Protein AF-B0ECB4-F1 (afdb_monomer_lite)

Radius of gyration: 22.83 Å; chains: 1; bounding box: 58×29×64 Å

pLDDT: mean 86.21, std 10.12, range [45.03, 97.0]

Structure (mmCIF, N/CA/C/O backbone):
data_AF-B0ECB4-F1
#
_entry.id   AF-B0ECB4-F1
#
loop_
_atom_site.group_PDB
_atom_site.id
_atom_site.type_symbol
_atom_site.label_atom_id
_atom_site.label_alt_id
_atom_site.label_comp_id
_atom_site.label_asym_id
_atom_site.label_entity_id
_atom_site.label_seq_id
_atom_site.pdbx_PDB_ins_code
_atom_site.Cartn_x
_atom_site.Cartn_y
_atom_site.Cartn_z
_atom_site.occupancy
_atom_site.B_iso_or_equiv
_atom_site.auth_seq_id
_atom_site.auth_comp_id
_atom_site.auth_asym_id
_atom_site.auth_atom_id
_atom_site.pdbx_PDB_model_num
ATOM 1 N N . MET A 1 1 ? 40.463 3.652 -25.554 1.00 45.03 1 MET A N 1
ATOM 2 C CA . MET A 1 1 ? 39.244 4.461 -25.328 1.00 45.03 1 MET A CA 1
ATOM 3 C C . MET A 1 1 ? 38.089 3.497 -25.151 1.00 45.03 1 MET A C 1
ATOM 5 O O . MET A 1 1 ? 37.980 2.596 -25.968 1.00 45.03 1 MET A O 1
ATOM 9 N N . PHE A 1 2 ? 37.273 3.624 -24.104 1.00 51.38 2 PHE A N 1
ATOM 10 C CA . PHE A 1 2 ? 36.028 2.855 -24.038 1.00 51.38 2 PHE A CA 1
ATOM 11 C C . PHE A 1 2 ? 35.018 3.532 -24.967 1.00 51.38 2 PHE A C 1
ATOM 13 O O . PHE A 1 2 ? 34.650 4.683 -24.737 1.00 51.38 2 PHE A O 1
ATOM 20 N N . GLU A 1 3 ? 34.633 2.856 -26.049 1.00 54.12 3 GLU A N 1
ATOM 21 C CA . GLU A 1 3 ? 33.521 3.289 -26.893 1.00 54.12 3 GLU A CA 1
ATOM 22 C C . GLU A 1 3 ? 32.256 3.363 -26.032 1.00 54.12 3 GLU A C 1
ATOM 24 O O . GLU A 1 3 ? 31.851 2.380 -25.407 1.00 54.12 3 GLU A O 1
ATOM 29 N N . ASN A 1 4 ? 31.636 4.542 -25.974 1.00 63.00 4 ASN A N 1
ATOM 30 C CA . ASN A 1 4 ? 30.350 4.720 -25.308 1.00 63.00 4 ASN A CA 1
ATOM 31 C C . ASN A 1 4 ? 29.263 4.082 -26.178 1.00 63.00 4 ASN A C 1
ATOM 33 O O . ASN A 1 4 ? 28.623 4.770 -26.970 1.00 63.00 4 ASN A O 1
ATOM 37 N N . ILE A 1 5 ? 29.059 2.774 -26.046 1.00 71.19 5 ILE A N 1
ATOM 38 C CA . ILE A 1 5 ? 27.962 2.071 -26.714 1.00 71.19 5 ILE A CA 1
ATOM 39 C C . ILE A 1 5 ? 26.648 2.524 -26.054 1.00 71.19 5 ILE A C 1
ATOM 41 O O . ILE A 1 5 ? 26.478 2.326 -24.847 1.00 71.19 5 ILE A O 1
ATOM 45 N N . PRO A 1 6 ? 25.713 3.161 -26.779 1.00 81.00 6 PRO A N 1
ATOM 46 C CA . PRO A 1 6 ? 24.458 3.586 -26.187 1.00 81.00 6 PRO A CA 1
ATOM 47 C C . PRO A 1 6 ? 23.467 2.417 -26.106 1.00 81.00 6 PRO A C 1
ATOM 49 O O . PRO A 1 6 ? 23.318 1.627 -27.038 1.00 81.00 6 PRO A O 1
ATOM 52 N N . LEU A 1 7 ? 22.733 2.338 -25.000 1.00 87.44 7 LEU A N 1
ATOM 53 C CA . LEU A 1 7 ? 21.519 1.536 -24.891 1.00 87.44 7 LEU A CA 1
ATOM 54 C C . LEU A 1 7 ? 20.319 2.420 -25.229 1.00 87.44 7 LEU A C 1
ATOM 56 O O . LEU A 1 7 ? 20.079 3.434 -24.576 1.00 87.44 7 LEU A O 1
ATOM 60 N N . THR A 1 8 ? 19.541 2.014 -26.223 1.00 90.00 8 THR A N 1
ATOM 61 C CA . THR A 1 8 ? 18.277 2.657 -26.586 1.00 90.00 8 THR A CA 1
ATOM 62 C C . THR A 1 8 ? 17.125 1.962 -25.868 1.00 90.00 8 THR A C 1
ATOM 64 O O . THR A 1 8 ? 16.921 0.756 -26.036 1.00 90.00 8 THR A O 1
ATOM 67 N N . LEU A 1 9 ? 16.337 2.713 -25.100 1.00 91.31 9 LEU A N 1
ATOM 68 C CA . LEU A 1 9 ? 15.064 2.262 -24.541 1.00 91.31 9 LEU A CA 1
ATOM 69 C C . LEU A 1 9 ? 13.899 2.857 -25.324 1.00 91.31 9 LEU A C 1
ATOM 71 O O . LEU A 1 9 ? 13.859 4.059 -25.585 1.00 91.31 9 LEU A O 1
ATOM 75 N N . TYR A 1 10 ? 12.912 2.017 -25.610 1.00 92.00 10 TYR A N 1
ATOM 76 C CA . TYR A 1 10 ? 11.621 2.426 -26.139 1.00 92.00 10 TYR A CA 1
ATOM 77 C C . TYR A 1 10 ? 10.606 2.348 -25.004 1.00 92.00 10 TYR A C 1
ATOM 79 O O . TYR A 1 10 ? 10.379 1.281 -24.427 1.00 92.00 10 TYR A O 1
ATOM 87 N N . LEU A 1 11 ? 10.022 3.488 -24.666 1.00 91.06 11 LEU A N 1
ATOM 88 C CA . LEU A 1 11 ? 9.118 3.680 -23.547 1.00 91.06 11 LEU A CA 1
A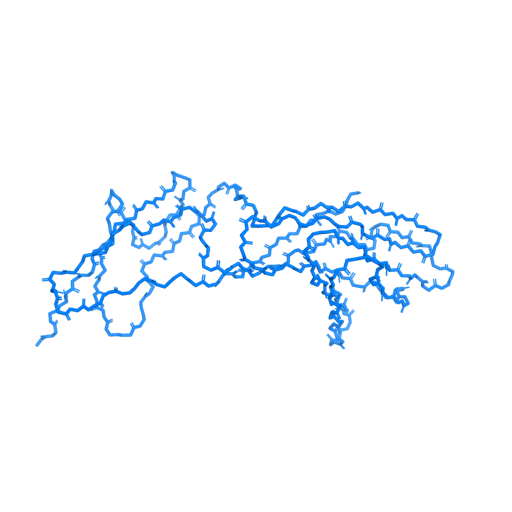TOM 89 C C . LEU A 1 11 ? 7.705 3.948 -24.060 1.00 91.06 11 LEU A C 1
ATOM 91 O O . LEU A 1 11 ? 7.494 4.793 -24.926 1.00 91.06 11 LEU A O 1
ATOM 95 N N . LYS A 1 12 ? 6.732 3.267 -23.459 1.00 89.69 12 LYS A N 1
ATOM 96 C CA . LYS A 1 12 ? 5.312 3.609 -23.544 1.00 89.69 12 LYS A CA 1
ATOM 97 C C . LYS A 1 12 ? 4.882 4.117 -22.175 1.00 89.69 12 LYS A C 1
ATOM 99 O O . LYS A 1 12 ? 5.074 3.421 -21.182 1.00 89.69 12 LYS A O 1
ATOM 104 N N . TYR A 1 13 ? 4.328 5.318 -22.111 1.00 86.69 13 TYR A N 1
ATOM 105 C CA . TYR A 1 13 ? 3.850 5.924 -20.871 1.00 86.69 13 TYR A CA 1
ATOM 106 C C . TYR A 1 13 ? 2.569 6.722 -21.134 1.00 86.69 13 TYR A C 1
ATOM 108 O O . TYR A 1 13 ? 2.369 7.168 -22.262 1.00 86.69 13 TYR A O 1
ATOM 116 N N . PRO A 1 14 ? 1.687 6.872 -20.132 1.00 83.38 14 PRO A N 1
ATOM 117 C CA . PRO A 1 14 ? 0.473 7.668 -20.277 1.00 83.38 14 PRO A CA 1
ATOM 118 C C . PRO A 1 14 ? 0.785 9.172 -20.344 1.00 83.38 14 PRO A C 1
ATOM 120 O O . PRO A 1 14 ? 1.807 9.633 -19.833 1.00 83.38 14 PRO A O 1
ATOM 123 N N . ASP A 1 15 ? -0.130 9.945 -20.930 1.00 80.94 15 ASP A N 1
ATOM 124 C CA . ASP A 1 15 ? 0.049 11.384 -21.202 1.00 80.94 15 ASP A CA 1
ATOM 125 C C . ASP A 1 15 ? 0.186 12.246 -19.936 1.00 80.94 15 ASP A C 1
ATOM 127 O O . ASP A 1 15 ? 0.693 13.367 -19.959 1.00 80.94 15 ASP A O 1
ATOM 131 N N . ASN A 1 16 ? -0.244 11.720 -18.793 1.00 80.88 16 AS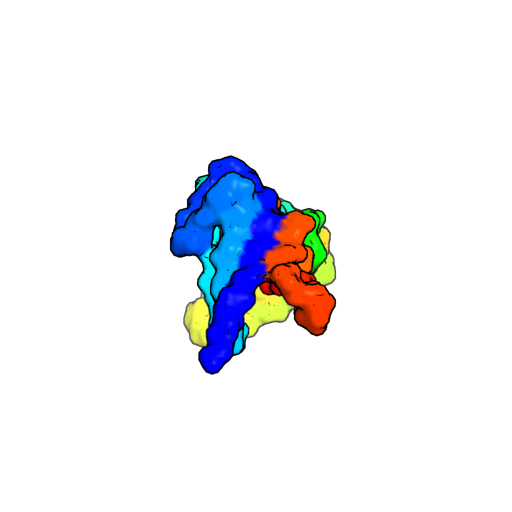N A N 1
ATOM 132 C CA . ASN A 1 16 ? -0.275 12.414 -17.510 1.00 80.88 16 ASN A CA 1
ATOM 133 C C . ASN A 1 16 ? 1.020 12.268 -16.686 1.00 80.88 16 ASN A C 1
ATOM 135 O O . ASN A 1 16 ? 0.992 12.439 -15.462 1.00 80.88 16 ASN A O 1
ATOM 139 N N . ILE A 1 17 ? 2.151 11.956 -17.321 1.00 83.38 17 ILE A N 1
ATOM 140 C CA . ILE A 1 17 ? 3.454 11.839 -16.659 1.00 83.38 17 ILE A CA 1
ATOM 141 C C . ILE A 1 17 ? 4.285 13.114 -16.793 1.00 83.38 17 ILE A C 1
ATOM 143 O O . ILE A 1 17 ? 4.430 13.707 -17.858 1.00 83.38 17 ILE A O 1
ATOM 147 N N . GLU A 1 18 ? 4.877 13.531 -15.681 1.00 87.12 18 GLU A N 1
ATOM 148 C CA . GLU A 1 18 ? 5.923 14.541 -15.627 1.00 87.12 18 GLU A CA 1
ATOM 149 C C . GLU A 1 18 ? 7.285 13.848 -15.572 1.00 87.12 18 GLU A C 1
ATOM 151 O O . GLU A 1 18 ? 7.570 13.093 -14.640 1.00 87.12 18 GLU A O 1
ATOM 156 N N . ILE A 1 19 ? 8.136 14.114 -16.561 1.00 86.06 19 ILE A N 1
ATOM 157 C CA . ILE A 1 19 ? 9.481 13.541 -16.647 1.00 86.06 19 ILE A CA 1
ATOM 158 C C . ILE A 1 19 ? 10.522 14.570 -16.210 1.00 86.06 19 ILE A C 1
ATOM 160 O O . ILE A 1 19 ? 10.551 15.695 -16.717 1.00 86.06 19 ILE A O 1
ATOM 164 N N . LYS A 1 20 ? 11.416 14.148 -15.310 1.00 81.62 20 LYS A N 1
ATOM 165 C CA . LYS A 1 20 ? 12.573 14.909 -14.827 1.00 81.62 20 LYS A CA 1
ATOM 166 C C . LYS A 1 20 ? 13.877 14.237 -15.273 1.00 81.62 20 LYS A C 1
ATOM 168 O O . LYS A 1 20 ? 14.004 13.014 -15.216 1.00 81.62 20 LYS A O 1
ATOM 173 N N . GLY A 1 21 ? 14.861 15.044 -15.670 1.00 77.12 21 GLY A N 1
ATOM 174 C CA . GLY A 1 21 ? 16.139 14.565 -16.210 1.00 77.12 21 GLY A CA 1
ATOM 175 C C . GLY A 1 21 ? 16.073 14.308 -17.718 1.00 77.12 21 GLY A C 1
ATOM 176 O O . GLY A 1 21 ? 15.536 15.138 -18.451 1.00 77.12 21 GLY A O 1
ATOM 177 N N . ASN A 1 22 ? 16.612 13.171 -18.174 1.00 78.12 22 ASN A N 1
ATOM 178 C CA . ASN A 1 22 ? 16.648 12.811 -19.594 1.00 78.12 22 ASN A CA 1
ATOM 179 C C . ASN A 1 22 ? 15.231 12.542 -20.118 1.00 78.12 22 ASN A C 1
ATOM 181 O O . ASN A 1 22 ? 14.644 11.491 -19.855 1.00 78.12 22 ASN A O 1
ATOM 185 N N . LYS A 1 23 ? 14.672 13.511 -20.846 1.00 81.50 23 LYS A N 1
ATOM 186 C CA . LYS A 1 23 ? 13.338 13.397 -21.435 1.00 81.50 23 LYS A CA 1
ATOM 187 C C . LYS A 1 23 ? 13.394 12.509 -22.684 1.00 81.50 23 LYS A C 1
ATOM 189 O O . LYS A 1 23 ? 14.190 12.800 -23.575 1.00 81.50 23 LYS A O 1
ATOM 194 N N . PRO A 1 24 ? 12.559 11.460 -22.776 1.00 84.81 24 PRO A N 1
ATOM 195 C CA . PRO A 1 24 ? 12.403 10.701 -24.005 1.00 84.81 24 PRO A CA 1
ATOM 196 C C . PRO A 1 24 ? 11.897 11.602 -25.135 1.00 84.81 24 PRO A C 1
ATOM 198 O O . PRO A 1 24 ? 11.006 12.424 -24.921 1.00 84.81 24 PRO A O 1
ATOM 201 N N . ILE A 1 25 ? 12.429 11.415 -26.340 1.00 86.44 25 ILE A N 1
ATOM 202 C CA . ILE A 1 25 ? 11.940 12.065 -27.561 1.00 86.44 25 ILE A CA 1
ATOM 203 C C . ILE A 1 25 ? 11.100 11.024 -28.295 1.00 86.44 25 ILE A C 1
ATOM 205 O O . ILE A 1 25 ? 11.618 9.977 -28.673 1.00 86.44 25 ILE A O 1
ATOM 209 N N . ASN A 1 26 ? 9.795 11.267 -28.442 1.00 85.75 26 ASN A N 1
ATOM 210 C CA . ASN A 1 26 ? 8.844 10.310 -29.032 1.00 85.75 26 ASN A CA 1
ATOM 211 C C . ASN A 1 26 ? 8.911 8.906 -28.390 1.00 85.75 26 ASN A C 1
ATOM 213 O O . ASN A 1 26 ? 8.877 7.888 -29.076 1.00 85.75 26 ASN A O 1
ATOM 217 N N . GLY A 1 27 ? 9.064 8.849 -27.062 1.00 86.38 27 GLY A N 1
ATOM 218 C CA . GLY A 1 27 ? 9.196 7.589 -26.321 1.00 86.38 27 GLY A CA 1
ATOM 219 C C . GLY A 1 27 ? 10.575 6.927 -26.417 1.00 86.38 27 GLY A C 1
ATOM 220 O O . GLY A 1 27 ? 10.777 5.879 -25.813 1.00 86.38 27 GLY A O 1
ATOM 221 N N . ILE A 1 28 ? 11.544 7.520 -27.117 1.00 91.31 28 ILE A N 1
ATOM 222 C CA . ILE A 1 28 ? 12.897 6.974 -27.265 1.00 91.31 28 ILE A CA 1
ATOM 223 C C . 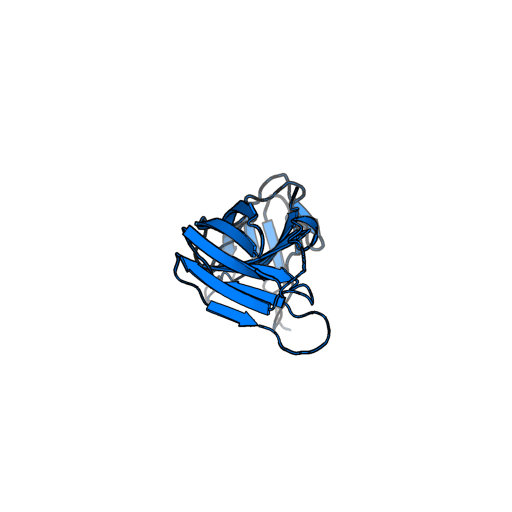ILE A 1 28 ? 13.840 7.644 -26.270 1.00 91.31 28 ILE A C 1
ATOM 225 O O . ILE A 1 28 ? 13.887 8.872 -26.168 1.00 91.31 28 ILE A O 1
ATOM 229 N N . LEU A 1 29 ? 14.612 6.835 -25.548 1.00 90.00 29 LEU A N 1
ATOM 230 C CA . LEU A 1 29 ? 15.600 7.291 -24.579 1.00 90.00 29 LEU A CA 1
ATOM 231 C C . LEU A 1 29 ? 16.948 6.613 -24.827 1.00 90.00 29 LEU A C 1
ATOM 233 O O .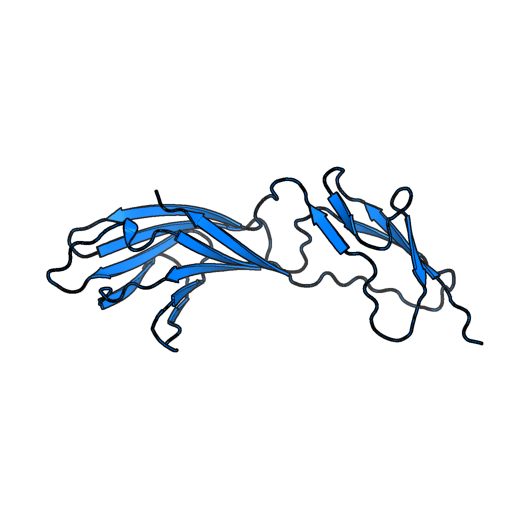 LEU A 1 29 ? 17.066 5.397 -24.696 1.00 90.00 29 LEU A O 1
ATOM 237 N N . ASN A 1 30 ? 17.964 7.412 -25.144 1.00 87.62 30 ASN A N 1
ATOM 238 C CA . ASN A 1 30 ? 19.328 6.935 -25.346 1.00 87.62 30 ASN A CA 1
ATOM 239 C C . ASN A 1 30 ? 20.127 7.076 -24.053 1.00 87.62 30 ASN A C 1
ATOM 241 O O . ASN A 1 30 ? 20.155 8.143 -23.437 1.00 87.62 30 ASN A O 1
ATOM 245 N N . ILE A 1 31 ? 20.779 5.993 -23.649 1.00 85.31 31 ILE A N 1
ATOM 246 C CA . ILE A 1 31 ? 21.496 5.896 -22.384 1.00 85.31 31 ILE A CA 1
ATOM 247 C C . ILE A 1 31 ? 22.951 5.581 -22.689 1.00 85.31 31 ILE A C 1
ATOM 249 O O . ILE A 1 31 ? 23.219 4.543 -23.294 1.00 85.31 31 ILE A O 1
ATOM 253 N N . PRO A 1 32 ? 23.907 6.406 -22.245 1.00 79.88 32 PRO A N 1
ATOM 254 C CA . PRO A 1 32 ? 25.303 6.012 -22.305 1.00 79.88 32 PRO A CA 1
ATOM 255 C C . PRO A 1 32 ? 25.525 4.838 -21.344 1.00 79.88 32 PRO A C 1
ATOM 257 O O . PRO A 1 32 ? 25.289 4.977 -20.139 1.00 79.88 32 PRO A O 1
ATOM 260 N N . LEU A 1 33 ? 25.970 3.688 -21.856 1.00 77.06 33 LEU A N 1
ATOM 261 C CA . LEU A 1 33 ? 26.373 2.581 -20.995 1.00 77.06 33 LEU A CA 1
ATOM 262 C C . LEU A 1 33 ? 27.655 2.975 -20.263 1.00 77.06 33 LEU A C 1
ATOM 264 O O . LEU A 1 33 ? 28.701 3.188 -20.870 1.00 77.06 33 LEU A O 1
ATOM 268 N N . LYS A 1 34 ? 27.555 3.097 -18.941 1.00 78.38 34 LYS A N 1
ATOM 269 C CA . LYS A 1 34 ? 28.690 3.305 -18.041 1.00 78.38 34 LYS A CA 1
ATOM 270 C C . LYS A 1 34 ? 28.787 2.109 -17.109 1.00 78.38 34 LYS A C 1
ATOM 272 O O . LYS A 1 34 ? 27.767 1.525 -16.751 1.00 78.38 34 LYS A O 1
ATOM 277 N N . PHE A 1 35 ? 30.003 1.762 -16.699 1.00 79.81 35 PHE A N 1
ATOM 278 C CA . PHE A 1 35 ? 30.203 0.738 -15.680 1.00 79.81 35 PHE A CA 1
ATOM 279 C C . PHE A 1 35 ? 29.505 1.146 -14.370 1.00 79.81 35 PHE A C 1
ATOM 281 O O . PHE A 1 35 ? 29.617 2.293 -13.935 1.00 79.81 35 PHE A O 1
ATOM 288 N N . GLY A 1 36 ? 28.785 0.210 -13.749 1.00 83.75 36 GLY A N 1
ATOM 289 C CA . GLY A 1 36 ? 28.040 0.436 -12.509 1.00 83.75 36 GLY A CA 1
ATOM 290 C C . GLY A 1 36 ? 26.554 0.749 -12.715 1.00 83.75 36 GLY A C 1
ATOM 291 O O . GLY A 1 36 ? 25.928 0.301 -13.672 1.00 83.75 36 GLY A O 1
ATOM 292 N N . SER A 1 37 ? 25.963 1.479 -11.764 1.00 83.31 37 SER A N 1
ATOM 293 C CA . SER A 1 37 ? 24.536 1.832 -11.767 1.00 83.31 37 SER A CA 1
ATOM 294 C C . SER A 1 37 ? 24.332 3.299 -12.126 1.00 83.31 37 SER A C 1
ATOM 296 O O . SER A 1 37 ? 24.900 4.181 -11.487 1.00 83.31 37 SER A O 1
ATOM 298 N N . ILE A 1 38 ? 23.467 3.570 -13.106 1.00 84.06 38 ILE A N 1
ATOM 299 C CA . ILE A 1 38 ? 23.098 4.930 -13.508 1.00 84.06 38 ILE A CA 1
ATOM 300 C C . ILE A 1 38 ? 21.589 5.140 -13.387 1.00 84.06 38 ILE A C 1
ATOM 302 O O . ILE A 1 38 ? 20.785 4.302 -13.795 1.00 84.06 38 ILE A O 1
ATOM 306 N N . ARG A 1 39 ? 21.183 6.286 -12.830 1.00 85.50 39 ARG A N 1
ATOM 307 C CA . ARG A 1 39 ? 19.780 6.706 -12.852 1.00 85.50 39 ARG A CA 1
ATOM 308 C C . ARG A 1 39 ? 19.465 7.293 -14.220 1.00 85.50 39 ARG A C 1
ATOM 310 O O . ARG A 1 39 ? 19.973 8.347 -14.580 1.00 85.50 39 ARG A O 1
ATOM 317 N N . VAL A 1 40 ? 18.601 6.606 -14.951 1.00 84.69 40 VAL A N 1
ATOM 318 C CA . VAL A 1 40 ? 18.292 6.938 -16.343 1.00 84.69 40 VAL A CA 1
ATOM 319 C C . VAL A 1 40 ? 17.146 7.944 -16.457 1.00 84.69 40 VAL A C 1
ATOM 321 O O . VAL A 1 40 ? 17.226 8.901 -17.222 1.00 84.69 40 VAL A O 1
ATOM 324 N N . LEU A 1 41 ? 16.070 7.712 -15.705 1.00 85.75 41 LEU A N 1
ATOM 325 C CA . LEU A 1 41 ? 14.813 8.441 -15.815 1.00 85.75 41 LEU A CA 1
ATOM 326 C C . LEU A 1 41 ? 14.202 8.604 -14.425 1.00 85.75 41 LEU A C 1
ATOM 328 O O . LEU A 1 41 ? 14.177 7.655 -13.640 1.00 85.75 41 LEU A O 1
ATOM 332 N N . THR A 1 42 ? 13.683 9.794 -14.129 1.00 89.06 42 THR A N 1
ATOM 333 C CA . THR A 1 42 ? 12.805 10.029 -12.976 1.00 89.06 42 THR A CA 1
ATOM 334 C C . THR A 1 42 ? 11.486 10.582 -13.486 1.00 89.06 42 THR A C 1
ATOM 336 O O . THR A 1 42 ? 11.475 11.472 -14.332 1.00 89.06 42 THR A O 1
ATOM 339 N N . TYR A 1 43 ? 10.371 10.069 -12.981 1.00 87.81 43 TYR A N 1
ATOM 340 C CA . TYR A 1 43 ? 9.050 10.514 -13.404 1.00 87.81 43 TYR A CA 1
ATOM 341 C C . TYR A 1 43 ? 8.087 10.611 -12.222 1.00 87.81 43 TYR A C 1
ATOM 343 O O . TYR A 1 43 ? 8.279 9.964 -11.191 1.00 87.81 43 TYR A O 1
ATOM 351 N N . LYS A 1 44 ? 7.043 11.421 -12.393 1.00 87.44 44 LYS A N 1
ATOM 352 C CA . LYS A 1 44 ? 5.932 11.585 -11.454 1.00 87.44 44 LYS A CA 1
ATOM 353 C C . LYS A 1 44 ? 4.618 11.578 -12.232 1.00 87.44 44 LYS A C 1
ATOM 355 O O . LYS A 1 44 ? 4.494 12.282 -13.227 1.00 87.44 44 LYS A O 1
ATOM 360 N N . LEU A 1 45 ? 3.636 10.801 -11.784 1.00 84.75 45 LEU A N 1
ATOM 361 C CA . LEU A 1 45 ? 2.276 10.893 -12.320 1.00 84.75 45 LEU A CA 1
ATOM 362 C C . LEU A 1 45 ? 1.570 12.126 -11.753 1.00 84.75 45 LEU A C 1
ATOM 364 O O . LEU A 1 45 ? 1.667 12.394 -10.555 1.00 84.75 45 LEU A O 1
ATOM 368 N N . LYS A 1 46 ? 0.883 12.875 -12.619 1.00 81.38 46 LYS A N 1
ATOM 369 C CA . LYS A 1 46 ? 0.149 14.090 -12.236 1.00 81.38 46 LYS A CA 1
ATOM 370 C C . LYS A 1 46 ? -1.242 13.797 -11.678 1.00 81.38 46 LYS A C 1
ATOM 372 O O . LYS A 1 46 ? -1.704 14.537 -10.818 1.00 81.38 46 LYS A O 1
ATOM 377 N N . ASN A 1 47 ? -1.884 12.726 -12.142 1.00 78.12 47 ASN A N 1
ATOM 378 C CA . ASN A 1 47 ? -3.237 12.365 -11.717 1.00 78.12 47 ASN A CA 1
ATOM 379 C C . ASN A 1 47 ? -3.217 11.237 -10.687 1.00 78.12 47 ASN A C 1
ATOM 381 O O . ASN A 1 47 ? -2.218 10.529 -10.532 1.00 78.12 47 ASN A O 1
ATOM 385 N N . ASN A 1 48 ? -4.368 11.049 -10.037 1.00 70.00 48 ASN A N 1
ATOM 386 C CA . ASN A 1 48 ? -4.603 9.939 -9.127 1.00 70.00 48 ASN A CA 1
ATOM 387 C C . ASN A 1 48 ? -4.283 8.606 -9.804 1.00 70.00 48 ASN A C 1
ATOM 389 O O . ASN A 1 48 ? -4.729 8.314 -10.914 1.00 70.00 48 ASN A O 1
ATOM 393 N N . ILE A 1 49 ? -3.494 7.807 -9.098 1.00 75.12 49 ILE A N 1
ATOM 394 C CA . ILE A 1 49 ? -3.139 6.455 -9.497 1.00 75.12 49 ILE A CA 1
ATOM 395 C C . ILE A 1 49 ? -4.230 5.529 -8.974 1.00 75.12 49 ILE A C 1
ATOM 397 O O . ILE A 1 49 ? -4.758 5.725 -7.879 1.00 75.12 49 ILE A O 1
ATOM 401 N N . ILE A 1 50 ? -4.546 4.493 -9.742 1.00 78.75 50 ILE A N 1
ATOM 402 C CA . ILE A 1 50 ? -5.316 3.375 -9.216 1.00 78.75 50 ILE A CA 1
ATOM 403 C C . ILE A 1 50 ? -4.482 2.716 -8.115 1.00 78.75 50 ILE A C 1
ATOM 405 O O . ILE A 1 50 ? -3.426 2.152 -8.395 1.00 78.75 50 ILE A O 1
ATOM 409 N N . ALA A 1 51 ? -4.944 2.801 -6.867 1.00 86.00 51 ALA A N 1
ATOM 410 C CA . ALA A 1 51 ? -4.240 2.197 -5.745 1.00 86.00 51 ALA A CA 1
ATOM 411 C C . ALA A 1 51 ? -4.033 0.683 -5.983 1.00 86.00 51 ALA A C 1
ATOM 413 O O . ALA A 1 51 ? -4.944 0.012 -6.480 1.00 86.00 51 ALA A O 1
ATOM 414 N N . 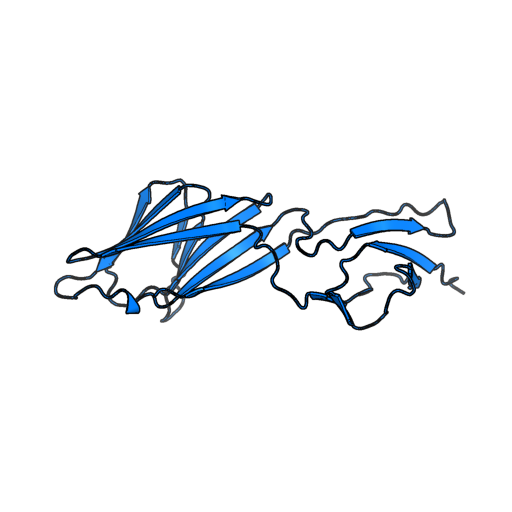PRO A 1 52 ? -2.856 0.129 -5.638 1.00 88.81 52 PRO A N 1
ATOM 415 C CA . PRO A 1 52 ? -2.551 -1.292 -5.840 1.00 88.81 52 PRO A CA 1
ATOM 416 C C . PRO A 1 52 ? -3.448 -2.223 -5.013 1.00 88.81 52 PRO A C 1
ATOM 418 O O . PRO A 1 52 ? -3.662 -3.379 -5.384 1.00 88.81 52 PRO A O 1
ATOM 421 N N . PHE A 1 53 ? -4.007 -1.699 -3.923 1.00 92.19 53 PHE A N 1
ATOM 422 C CA . PHE A 1 53 ? -4.985 -2.367 -3.080 1.00 92.19 53 PHE A CA 1
ATOM 423 C C . PHE A 1 53 ? -6.183 -1.439 -2.910 1.00 92.19 53 PHE A C 1
ATOM 425 O O . PHE A 1 53 ? -6.029 -0.241 -2.673 1.00 92.19 53 PHE A O 1
ATOM 432 N N . ASP A 1 54 ? -7.379 -1.995 -3.060 1.00 93.12 54 ASP A N 1
ATOM 433 C CA . ASP A 1 54 ? -8.628 -1.293 -2.787 1.00 93.12 54 ASP A CA 1
ATOM 434 C C . ASP A 1 54 ? -9.033 -1.591 -1.346 1.00 93.12 54 ASP A C 1
ATOM 436 O O . ASP A 1 54 ? -9.301 -2.746 -1.007 1.00 93.12 54 ASP A O 1
ATOM 440 N N . VAL A 1 55 ? -8.998 -0.563 -0.502 1.00 95.19 55 VAL A N 1
ATOM 441 C CA . VAL A 1 55 ? -9.169 -0.680 0.946 1.00 95.19 55 VAL A CA 1
ATOM 442 C C . VAL A 1 55 ? -10.462 0.013 1.347 1.00 95.19 55 VAL A C 1
ATOM 444 O O . VAL A 1 55 ? -10.613 1.222 1.174 1.00 95.19 55 VAL A O 1
ATOM 447 N N . LYS A 1 56 ? -11.382 -0.757 1.926 1.00 95.50 56 LYS A N 1
ATOM 448 C CA . LYS A 1 56 ? -12.626 -0.258 2.517 1.00 95.50 56 LYS A CA 1
ATOM 449 C C . LYS A 1 56 ? -12.635 -0.581 3.997 1.00 95.50 56 LYS A C 1
ATOM 451 O O . LYS A 1 56 ? -12.320 -1.701 4.379 1.00 95.50 56 LYS A O 1
ATOM 456 N N . ILE A 1 57 ? -13.006 0.395 4.816 1.00 95.50 57 ILE A N 1
ATOM 457 C CA . ILE A 1 57 ? -13.010 0.275 6.272 1.00 95.50 57 ILE A CA 1
ATOM 458 C C . ILE A 1 57 ? -14.375 0.731 6.777 1.00 95.50 57 ILE A C 1
ATOM 460 O O . ILE A 1 57 ? -14.808 1.843 6.479 1.00 95.50 57 ILE A O 1
ATOM 464 N N . LYS A 1 58 ? -15.046 -0.122 7.551 1.00 95.69 58 LYS A N 1
ATOM 465 C CA . LYS A 1 58 ? -16.265 0.210 8.291 1.00 95.69 58 LYS A CA 1
ATOM 466 C C . LYS A 1 58 ? -15.974 0.157 9.783 1.00 95.69 58 LYS A C 1
ATOM 468 O O . LYS A 1 58 ? -15.506 -0.860 10.296 1.00 95.69 58 LYS A O 1
ATOM 473 N N . ILE A 1 59 ? -16.289 1.242 10.477 1.00 96.00 59 ILE A N 1
ATOM 474 C CA . ILE A 1 59 ? -16.026 1.379 11.907 1.00 96.00 59 ILE A CA 1
ATOM 475 C C . ILE A 1 59 ? -17.288 1.047 12.692 1.00 96.00 59 ILE A C 1
ATOM 477 O O . ILE A 1 59 ? -18.383 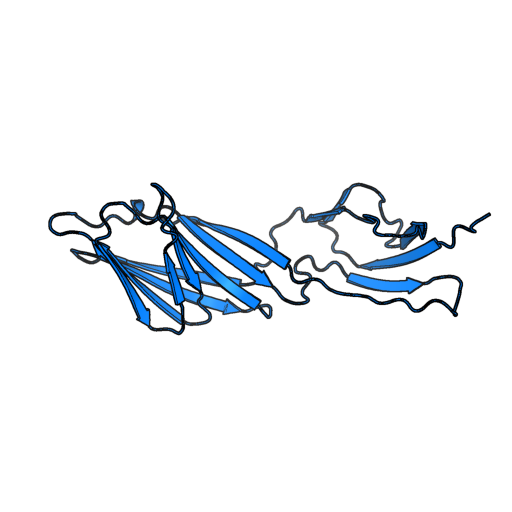1.488 12.348 1.00 96.00 59 ILE A O 1
ATOM 481 N N . GLU A 1 60 ? -17.121 0.271 13.754 1.00 95.62 60 GLU A N 1
ATOM 482 C CA . GLU A 1 60 ? -18.165 -0.025 14.728 1.00 95.62 60 GLU A CA 1
ATOM 483 C C . GLU A 1 60 ? -17.668 0.391 16.110 1.00 95.62 60 GLU A C 1
ATOM 485 O O . GLU A 1 60 ? -16.588 -0.015 16.546 1.00 95.62 60 GLU A O 1
ATOM 490 N N . LYS A 1 61 ? -18.461 1.217 16.791 1.00 95.00 61 LYS A N 1
ATOM 491 C CA . LYS A 1 61 ? -18.171 1.706 18.135 1.00 95.00 61 LYS A CA 1
ATOM 492 C C . LYS A 1 61 ? -19.096 1.010 19.126 1.00 95.00 61 LYS A C 1
ATOM 494 O O . LYS A 1 61 ? -20.311 1.121 18.993 1.00 95.00 61 LYS A O 1
ATOM 499 N N . GLY A 1 62 ? -18.516 0.325 20.104 1.00 94.06 62 GLY A N 1
ATOM 500 C CA . GLY A 1 62 ? -19.232 -0.159 21.283 1.00 94.06 62 GLY A CA 1
ATOM 501 C C . GLY A 1 62 ? -18.969 0.728 22.498 1.00 94.06 62 GLY A C 1
ATOM 502 O O . GLY A 1 62 ? -18.285 1.746 22.399 1.00 94.06 62 GLY A O 1
ATOM 503 N N . ASP A 1 63 ? -19.457 0.304 23.661 1.00 94.56 63 ASP A N 1
ATOM 504 C CA . ASP A 1 63 ? -19.296 1.068 24.906 1.00 94.56 63 ASP A CA 1
ATOM 505 C C . ASP A 1 63 ? -17.849 1.091 25.414 1.00 94.56 63 ASP A C 1
ATOM 507 O O . ASP A 1 63 ? -17.421 2.059 26.031 1.00 94.56 63 ASP A O 1
ATOM 511 N N . THR A 1 64 ? -17.077 0.040 25.122 1.00 95.62 64 THR A N 1
ATOM 512 C CA . THR A 1 64 ? -15.698 -0.149 25.615 1.00 95.62 64 THR A CA 1
ATOM 513 C C . THR A 1 64 ? -14.693 -0.447 24.501 1.00 95.62 64 THR A C 1
ATOM 515 O O . THR A 1 64 ? -13.555 -0.845 24.760 1.00 95.62 64 THR A O 1
ATOM 518 N N . TYR A 1 65 ? -15.091 -0.306 23.233 1.00 96.50 65 TYR A N 1
ATOM 519 C CA . TYR A 1 65 ? -14.235 -0.669 22.108 1.00 96.50 65 TYR A CA 1
ATOM 520 C C . TYR A 1 65 ? -14.537 0.074 20.809 1.00 96.50 65 TYR A C 1
ATOM 522 O O . TYR A 1 65 ? -15.646 0.557 20.580 1.00 96.50 65 TYR A O 1
ATOM 530 N N . ILE A 1 66 ? -13.558 0.033 19.903 1.00 97.00 66 ILE A N 1
ATOM 531 C CA . ILE A 1 66 ? -13.733 0.330 18.477 1.00 97.00 66 ILE A CA 1
ATOM 532 C C . ILE A 1 66 ? -13.271 -0.876 17.658 1.00 97.00 66 ILE A C 1
ATOM 534 O O . ILE A 1 66 ? -12.203 -1.438 17.909 1.00 97.00 66 ILE A O 1
ATOM 538 N N . LYS A 1 67 ? -14.078 -1.284 16.677 1.00 96.50 67 LYS A N 1
ATOM 539 C CA . LYS A 1 67 ? -13.720 -2.285 15.668 1.00 96.50 67 LYS A CA 1
ATOM 540 C C . LYS A 1 67 ? -13.557 -1.626 14.309 1.00 96.50 67 LYS A C 1
ATOM 542 O O . LYS A 1 67 ? -14.362 -0.780 13.920 1.00 96.50 67 LYS A O 1
ATOM 547 N N . PHE A 1 68 ? -12.568 -2.096 13.565 1.00 96.75 68 PHE A N 1
ATOM 548 C CA . PHE A 1 68 ? -12.375 -1.777 12.160 1.00 96.75 68 PHE A CA 1
ATOM 549 C C . PHE A 1 68 ? -12.628 -3.043 11.350 1.00 96.75 68 PHE A C 1
ATOM 551 O O . PHE A 1 68 ? -11.869 -4.006 11.442 1.00 96.75 68 PHE A O 1
ATOM 558 N N . ASN A 1 69 ? -13.717 -3.030 10.587 1.00 96.50 69 ASN A N 1
ATOM 559 C CA . ASN A 1 69 ? -14.073 -4.074 9.637 1.00 96.50 69 ASN A CA 1
ATOM 560 C C . ASN A 1 69 ? -13.489 -3.672 8.283 1.00 96.50 69 ASN A C 1
ATOM 562 O O . ASN A 1 69 ? -13.983 -2.738 7.642 1.00 96.50 69 ASN A O 1
ATOM 566 N N . SER A 1 70 ? -12.415 -4.336 7.881 1.00 95.81 70 SER A N 1
ATOM 567 C CA . SER A 1 70 ? -11.634 -3.989 6.702 1.00 95.81 70 SER A CA 1
ATOM 568 C C . SER A 1 70 ? -11.848 -5.004 5.588 1.00 95.81 70 SER A C 1
ATOM 570 O O . SER A 1 70 ? -11.851 -6.210 5.820 1.00 95.81 70 SER A O 1
ATOM 572 N N . ILE A 1 71 ? -11.992 -4.502 4.364 1.00 95.31 71 ILE A N 1
ATOM 573 C CA . ILE A 1 71 ? -12.036 -5.290 3.134 1.00 95.31 71 ILE A CA 1
ATOM 574 C C . ILE A 1 71 ? -10.920 -4.776 2.230 1.00 95.31 71 ILE A C 1
ATOM 576 O O . ILE A 1 71 ? -10.946 -3.618 1.806 1.00 95.31 71 ILE A O 1
ATOM 580 N N . ILE A 1 72 ? -9.947 -5.636 1.936 1.00 94.69 72 ILE A N 1
ATOM 581 C CA . ILE A 1 72 ? -8.780 -5.332 1.109 1.00 94.69 72 ILE A CA 1
ATOM 582 C C . ILE A 1 72 ? -8.808 -6.217 -0.131 1.00 94.69 72 ILE A C 1
ATOM 584 O O . ILE A 1 72 ? -8.502 -7.410 -0.077 1.00 94.69 72 ILE A O 1
ATOM 588 N N . LYS A 1 73 ? -9.144 -5.620 -1.276 1.00 93.94 73 LYS A N 1
ATOM 589 C CA . LYS A 1 73 ? -9.107 -6.303 -2.571 1.00 93.94 73 LYS A CA 1
ATOM 590 C C . LYS A 1 73 ? -7.773 -6.035 -3.262 1.00 93.94 73 LYS A C 1
ATOM 592 O O . LYS A 1 73 ? -7.453 -4.892 -3.598 1.00 93.94 73 LYS A O 1
ATOM 597 N N . GLN A 1 74 ? -7.017 -7.101 -3.509 1.00 90.81 74 GLN A N 1
ATOM 598 C CA . GLN A 1 74 ? -5.764 -7.033 -4.258 1.00 90.81 74 GLN A CA 1
ATOM 599 C C . GLN A 1 74 ? -6.026 -6.723 -5.734 1.00 90.81 74 GLN A C 1
ATOM 601 O O . GLN A 1 74 ? -6.869 -7.359 -6.369 1.00 90.81 74 GLN A O 1
ATOM 606 N N . ARG A 1 75 ? -5.284 -5.759 -6.290 1.00 88.75 75 ARG A N 1
ATOM 607 C CA . ARG A 1 75 ? -5.183 -5.543 -7.747 1.00 88.75 75 ARG A CA 1
ATOM 608 C C . ARG A 1 75 ? -3.821 -5.968 -8.294 1.00 88.75 75 ARG A C 1
ATOM 610 O O . ARG A 1 75 ? -3.670 -6.123 -9.501 1.00 88.75 75 ARG A O 1
ATOM 617 N N . VAL A 1 76 ? -2.846 -6.140 -7.406 1.00 87.69 76 VAL A N 1
ATOM 618 C CA . VAL A 1 76 ? -1.471 -6.549 -7.697 1.00 87.69 76 VAL A CA 1
ATOM 619 C C . VAL A 1 76 ? -1.039 -7.594 -6.673 1.00 87.69 76 VAL A C 1
ATOM 621 O O . VAL A 1 76 ? -1.554 -7.611 -5.554 1.00 87.69 76 VAL A O 1
ATOM 624 N N . ILE A 1 77 ? -0.084 -8.445 -7.046 1.00 88.88 77 ILE A N 1
ATOM 625 C CA . ILE A 1 77 ? 0.517 -9.408 -6.116 1.00 88.88 77 ILE A CA 1
ATOM 626 C C . ILE A 1 77 ? 1.388 -8.640 -5.125 1.00 88.88 77 ILE A C 1
ATOM 628 O O . ILE A 1 77 ? 2.191 -7.791 -5.523 1.00 88.88 77 ILE A O 1
ATOM 632 N N . GLY A 1 78 ? 1.227 -8.927 -3.838 1.00 90.44 78 GLY A N 1
ATOM 633 C CA . GLY A 1 78 ? 1.968 -8.226 -2.808 1.00 90.44 78 GLY A CA 1
ATOM 634 C C . GLY A 1 78 ? 1.381 -8.357 -1.410 1.00 90.44 78 GLY A C 1
ATOM 635 O O . GLY A 1 78 ? 0.455 -9.132 -1.169 1.00 90.44 78 GLY A O 1
ATOM 636 N N . LYS A 1 79 ? 1.924 -7.555 -0.495 1.00 91.56 79 LYS A N 1
ATOM 637 C CA . LYS A 1 79 ? 1.500 -7.452 0.906 1.00 91.56 79 LYS A CA 1
ATOM 638 C C . LYS A 1 79 ? 0.895 -6.078 1.167 1.00 91.56 79 LYS A C 1
ATOM 640 O O . LYS A 1 79 ? 1.325 -5.086 0.577 1.00 91.56 79 LYS A O 1
ATOM 645 N N . CYS A 1 80 ? -0.085 -6.027 2.060 1.00 93.62 80 CYS A N 1
ATOM 646 C CA . CYS A 1 80 ? -0.769 -4.804 2.454 1.00 93.62 80 CYS A CA 1
ATOM 647 C C . CYS A 1 80 ? -0.887 -4.767 3.975 1.00 93.62 80 CYS A C 1
ATOM 649 O O . CYS A 1 80 ? -1.309 -5.739 4.599 1.00 93.62 80 CYS A O 1
ATOM 651 N N . TRP A 1 81 ? -0.543 -3.629 4.562 1.00 95.12 81 TRP A N 1
ATOM 652 C CA . TRP A 1 81 ? -0.616 -3.396 5.993 1.00 95.12 81 TRP A CA 1
ATOM 653 C C . TRP A 1 81 ? -1.507 -2.198 6.286 1.00 95.12 81 TRP A C 1
ATOM 655 O O . TRP A 1 81 ? -1.345 -1.135 5.687 1.00 95.12 81 TRP A O 1
ATOM 665 N N . LEU A 1 82 ? -2.411 -2.355 7.248 1.00 95.81 82 LEU A N 1
ATOM 666 C CA . LEU A 1 82 ? -3.124 -1.245 7.868 1.00 95.81 82 LEU A CA 1
ATOM 667 C C . LEU A 1 82 ? -2.397 -0.848 9.148 1.00 95.81 82 LEU A C 1
ATOM 669 O O . LEU A 1 82 ? -2.153 -1.682 10.020 1.00 95.81 82 LEU A O 1
ATOM 673 N N . ILE A 1 83 ? -2.047 0.426 9.253 1.00 94.94 83 ILE A N 1
ATOM 674 C CA . ILE A 1 83 ? -1.274 0.976 10.358 1.00 94.94 83 ILE A CA 1
ATOM 675 C C . ILE A 1 83 ? -2.134 1.965 11.124 1.00 94.94 83 ILE A C 1
ATOM 677 O O . ILE A 1 83 ? -2.599 2.975 10.584 1.00 94.94 83 ILE A O 1
ATOM 681 N N . PHE A 1 84 ? -2.288 1.675 12.408 1.00 93.94 84 PHE A N 1
ATOM 682 C CA . PHE A 1 84 ? -3.030 2.477 13.363 1.00 93.94 84 PHE A CA 1
ATOM 683 C C . PHE A 1 84 ? -2.054 3.071 14.372 1.00 93.94 84 PHE A C 1
ATOM 685 O O . PHE A 1 84 ? -1.238 2.356 14.957 1.00 93.94 84 PHE A O 1
ATOM 692 N N . ASN A 1 85 ? -2.161 4.373 14.623 1.00 90.94 85 ASN A N 1
ATOM 693 C CA . ASN A 1 85 ? -1.537 4.955 15.806 1.00 90.94 85 ASN A CA 1
ATOM 694 C C . ASN A 1 85 ? -2.344 4.483 17.014 1.00 90.94 85 ASN A C 1
ATOM 696 O O . ASN A 1 85 ? -3.548 4.707 17.041 1.00 90.94 85 ASN A O 1
ATOM 700 N N . LYS A 1 86 ? -1.710 3.807 17.976 1.00 89.56 86 LYS A N 1
ATOM 701 C CA . LYS A 1 86 ? -2.376 3.260 19.162 1.00 89.56 86 LYS A CA 1
ATOM 702 C C . LYS A 1 86 ? -2.510 4.348 20.226 1.00 89.56 86 LYS A C 1
ATOM 704 O O . LYS A 1 86 ? -1.492 4.774 20.782 1.00 89.56 86 LYS A O 1
ATOM 709 N N . PRO A 1 87 ? -3.733 4.772 20.573 1.00 89.94 87 PRO A N 1
ATOM 710 C CA . PRO A 1 87 ? -3.924 5.684 21.687 1.00 89.94 87 PRO A CA 1
ATOM 711 C C . PRO A 1 87 ? -3.481 5.079 23.025 1.00 89.94 87 PRO A C 1
ATOM 713 O O . PRO A 1 87 ? -3.562 3.868 23.242 1.00 89.94 87 PRO A O 1
ATOM 716 N N . LYS A 1 88 ? -3.066 5.931 23.972 1.00 89.12 88 LYS A N 1
ATOM 717 C CA . LYS A 1 88 ? -2.543 5.515 25.294 1.00 89.12 88 LYS A CA 1
ATOM 718 C C . LYS A 1 88 ? -3.562 4.771 26.172 1.00 89.12 88 LYS A C 1
ATOM 720 O O . LYS A 1 88 ? -3.179 4.080 27.119 1.00 89.12 88 LYS A O 1
ATOM 725 N N . TYR A 1 89 ? -4.849 4.944 25.891 1.00 90.44 89 TYR A N 1
ATOM 726 C CA . TYR A 1 89 ? -5.966 4.335 26.616 1.00 90.44 89 TYR A CA 1
ATOM 727 C C . TYR A 1 89 ? -6.449 3.014 26.018 1.00 90.44 89 TYR A C 1
ATOM 729 O O . TYR A 1 89 ? -7.358 2.405 26.574 1.00 90.44 89 TYR A O 1
ATOM 737 N N . ILE A 1 90 ? -5.836 2.538 24.933 1.00 92.38 90 ILE A N 1
ATOM 738 C CA . ILE A 1 90 ? -6.085 1.181 24.454 1.00 92.38 90 ILE A CA 1
ATOM 739 C C . ILE A 1 90 ? -5.394 0.194 25.390 1.00 92.38 90 ILE A C 1
ATOM 741 O O . ILE A 1 90 ? -4.170 0.207 25.536 1.00 92.38 90 ILE A O 1
ATOM 745 N N . GLU A 1 91 ? -6.189 -0.668 26.013 1.00 91.62 91 GLU A N 1
ATOM 746 C CA . GLU A 1 91 ? -5.723 -1.737 26.890 1.00 91.62 91 GLU A CA 1
ATOM 747 C C . GLU A 1 91 ? -5.171 -2.905 26.072 1.00 91.62 91 GLU A C 1
ATOM 749 O O . GLU A 1 91 ? -4.041 -3.345 26.279 1.00 91.62 91 GLU A O 1
ATOM 754 N N . ASN A 1 92 ? -5.947 -3.386 25.098 1.00 91.38 92 ASN A N 1
ATOM 755 C CA . ASN A 1 92 ? -5.551 -4.506 24.254 1.00 91.38 92 ASN A CA 1
ATOM 756 C C . ASN A 1 92 ? -6.107 -4.379 22.827 1.00 91.38 92 ASN A C 1
ATOM 758 O O . ASN A 1 92 ? -7.085 -3.672 22.571 1.00 91.38 92 ASN A O 1
ATOM 762 N N . VAL A 1 93 ? -5.458 -5.076 21.894 1.00 93.44 93 VAL A N 1
ATOM 763 C CA . VAL A 1 93 ? -5.825 -5.119 20.474 1.00 93.44 93 VAL A CA 1
ATOM 764 C C . VAL A 1 93 ? -5.911 -6.577 20.046 1.00 93.44 93 VAL A C 1
ATOM 766 O O . VAL A 1 93 ? -5.032 -7.364 20.395 1.00 93.44 93 VAL A O 1
ATOM 769 N N . LYS A 1 94 ? -6.972 -6.955 19.330 1.00 92.81 94 LYS A N 1
ATOM 770 C CA . LYS A 1 94 ? -7.216 -8.342 18.904 1.00 92.81 94 LYS A CA 1
ATOM 771 C C . LYS A 1 94 ? -7.700 -8.395 17.459 1.00 92.81 94 LYS A C 1
ATOM 773 O O . LYS A 1 94 ? -8.557 -7.600 17.080 1.00 92.81 94 LYS A O 1
ATOM 778 N N . ILE A 1 95 ? -7.202 -9.359 16.687 1.00 92.75 95 ILE A N 1
ATOM 779 C CA . ILE A 1 95 ? -7.814 -9.757 15.412 1.00 92.75 95 ILE A CA 1
ATOM 780 C C . ILE A 1 95 ? -8.990 -10.681 15.752 1.00 92.75 95 ILE A C 1
ATOM 782 O O . ILE A 1 95 ? -8.808 -11.654 16.481 1.00 92.75 95 ILE A O 1
ATOM 786 N N . ILE A 1 96 ? -10.192 -10.341 15.289 1.00 92.12 96 ILE A N 1
ATOM 787 C CA . ILE A 1 96 ? -11.410 -11.147 15.473 1.00 92.12 96 ILE A CA 1
ATOM 788 C C . ILE A 1 96 ? -11.621 -12.076 14.278 1.00 92.12 96 ILE A C 1
ATOM 790 O O . ILE A 1 96 ? -11.952 -13.241 14.461 1.00 92.12 96 ILE A O 1
ATOM 794 N N . GLU A 1 97 ? -11.452 -11.548 13.068 1.00 89.50 97 GLU A N 1
ATOM 795 C CA . GLU A 1 97 ? -11.705 -12.261 11.817 1.00 89.50 97 GLU A CA 1
ATOM 796 C C . GLU A 1 97 ? -10.594 -11.947 10.814 1.00 89.50 97 GLU A C 1
ATOM 798 O O . GLU A 1 97 ? -10.063 -10.831 10.800 1.00 89.50 97 GLU A O 1
ATOM 803 N N . GLY A 1 98 ? -10.285 -12.923 9.963 1.00 80.56 98 GLY A N 1
ATOM 804 C CA . GLY A 1 98 ? -9.292 -12.814 8.903 1.00 80.56 98 GLY A CA 1
ATOM 805 C C . GLY A 1 98 ? -7.924 -13.372 9.287 1.00 80.56 98 GLY A C 1
ATOM 806 O O . GLY A 1 98 ? -7.610 -13.604 10.455 1.00 80.56 98 GLY A O 1
ATOM 807 N N . GLU A 1 99 ? -7.101 -13.583 8.266 1.00 75.00 99 GLU A N 1
ATOM 808 C CA . GLU A 1 99 ? -5.708 -13.989 8.414 1.00 75.00 99 GLU A CA 1
ATOM 809 C C . GLU A 1 99 ? -4.838 -12.734 8.489 1.00 75.00 99 GLU A C 1
ATOM 811 O O . GLU A 1 99 ? -4.824 -11.906 7.576 1.00 75.00 99 GLU A O 1
ATOM 816 N N . GLY A 1 100 ? -4.128 -12.564 9.601 1.00 70.12 100 GLY A N 1
ATOM 817 C CA . GLY A 1 100 ? -3.253 -11.419 9.772 1.00 70.12 100 GLY A CA 1
ATOM 818 C C . GLY A 1 100 ? -2.355 -11.522 10.987 1.00 70.12 100 GLY A C 1
ATOM 819 O O . GLY A 1 100 ? -2.604 -12.287 11.915 1.00 70.12 100 GLY A O 1
ATOM 820 N N . GLN A 1 101 ? -1.293 -10.727 10.971 1.00 82.56 101 GLN A N 1
ATOM 821 C CA . GLN A 1 101 ? -0.360 -10.592 12.084 1.00 82.56 101 GLN A CA 1
ATOM 822 C C . GLN A 1 101 ? -0.359 -9.139 12.544 1.00 82.56 101 GLN A C 1
ATOM 824 O O . GLN A 1 101 ? -0.393 -8.228 11.712 1.00 82.56 101 GLN A O 1
ATOM 829 N N . ILE A 1 102 ? -0.366 -8.946 13.863 1.00 84.56 102 ILE A N 1
ATOM 830 C CA . ILE A 1 102 ? -0.164 -7.642 14.489 1.00 84.56 102 ILE A CA 1
ATOM 831 C C . ILE A 1 102 ? 1.301 -7.541 14.893 1.00 84.56 102 ILE A C 1
ATOM 833 O O . ILE A 1 102 ? 1.778 -8.324 15.711 1.00 84.56 102 ILE A O 1
ATOM 837 N N . GLU A 1 103 ? 1.975 -6.532 14.364 1.00 84.94 103 GLU A N 1
ATOM 838 C CA . GLU A 1 103 ? 3.248 -6.043 14.877 1.00 84.94 103 GLU A CA 1
ATOM 839 C C . GLU A 1 103 ? 2.951 -4.809 15.755 1.00 84.94 103 GLU A C 1
ATOM 841 O O . GLU A 1 103 ? 2.304 -3.859 15.300 1.00 84.94 103 GLU A O 1
ATOM 846 N N . ASP A 1 104 ? 3.355 -4.849 17.032 1.00 74.19 104 ASP A N 1
ATOM 847 C CA . ASP A 1 104 ? 3.284 -3.710 17.967 1.00 74.19 104 ASP A CA 1
ATOM 848 C C . ASP A 1 104 ? 4.709 -3.171 18.159 1.00 74.19 104 ASP A C 1
ATOM 850 O O . ASP A 1 104 ? 5.526 -3.773 18.865 1.00 74.19 104 ASP A O 1
ATOM 854 N N . ASP A 1 105 ? 5.024 -2.059 17.488 1.00 66.69 105 ASP A N 1
ATOM 855 C CA . ASP A 1 105 ? 6.335 -1.414 17.592 1.00 66.69 105 ASP A CA 1
ATOM 856 C C . ASP A 1 105 ? 6.484 -0.781 18.984 1.00 66.69 105 ASP A C 1
ATOM 858 O O . ASP A 1 105 ? 5.965 0.298 19.284 1.00 66.69 105 ASP A O 1
ATOM 862 N N . ASN A 1 106 ? 7.214 -1.470 19.862 1.00 58.62 106 ASN A N 1
ATOM 863 C CA . ASN A 1 106 ? 7.344 -1.128 21.282 1.00 58.62 106 ASN A CA 1
ATOM 864 C C . ASN A 1 106 ? 8.388 -0.022 21.572 1.00 58.62 106 ASN A C 1
ATOM 866 O O . ASN A 1 106 ? 8.788 0.170 22.721 1.00 58.62 106 ASN A O 1
ATOM 870 N N . ILE A 1 107 ? 8.843 0.716 20.555 1.00 54.22 107 ILE A N 1
ATOM 871 C CA . ILE A 1 107 ? 9.957 1.669 20.659 1.00 54.22 107 ILE A CA 1
ATOM 872 C C . ILE A 1 107 ? 9.408 3.110 20.730 1.00 54.22 107 ILE A C 1
ATOM 874 O O . ILE A 1 107 ? 9.199 3.765 19.718 1.00 54.22 107 ILE A O 1
ATOM 878 N N . GLN A 1 108 ? 9.194 3.577 21.970 1.00 46.53 108 GLN A N 1
ATOM 879 C CA . GLN A 1 108 ? 8.923 4.960 22.426 1.00 46.53 108 GLN A CA 1
ATOM 880 C C . GLN A 1 108 ? 7.626 5.676 21.979 1.00 46.53 108 GLN A C 1
ATOM 882 O O . GLN A 1 108 ? 7.395 5.919 20.804 1.00 46.53 108 GLN A O 1
ATOM 887 N N . ASN A 1 109 ? 6.849 6.121 22.987 1.00 47.69 109 ASN A N 1
ATOM 888 C CA . ASN A 1 109 ? 5.741 7.108 23.052 1.00 47.69 109 ASN A CA 1
ATOM 889 C C . ASN A 1 109 ? 4.605 7.121 22.005 1.00 47.69 109 ASN A C 1
ATOM 891 O O . ASN A 1 109 ? 3.521 7.594 22.343 1.00 47.69 109 ASN A O 1
ATOM 895 N N . ASN A 1 110 ? 4.783 6.549 20.818 1.00 59.84 110 ASN A N 1
ATOM 896 C CA . ASN A 1 110 ? 3.800 6.436 19.747 1.00 59.84 110 ASN A CA 1
ATOM 897 C C . ASN A 1 110 ? 3.750 4.980 19.279 1.00 59.84 110 ASN A C 1
ATOM 899 O O . ASN A 1 110 ? 4.262 4.648 18.210 1.00 59.84 110 ASN A O 1
ATOM 903 N N . LYS A 1 111 ? 3.148 4.102 20.094 1.00 80.50 111 LYS A N 1
ATOM 904 C CA . LYS A 1 111 ? 2.946 2.705 19.695 1.00 80.50 111 LYS A CA 1
ATOM 905 C C . LYS A 1 111 ? 2.118 2.672 18.413 1.00 80.50 111 LYS A C 1
ATOM 907 O O . LYS A 1 111 ? 1.066 3.311 18.332 1.00 80.50 111 LYS A O 1
ATOM 912 N N . LYS A 1 112 ? 2.596 1.945 17.412 1.00 88.56 112 LYS A N 1
ATOM 913 C CA . LYS A 1 112 ? 1.868 1.704 16.168 1.00 88.56 112 LYS A CA 1
ATOM 914 C C . LYS A 1 112 ? 1.454 0.247 16.130 1.00 88.56 112 LYS A C 1
ATOM 916 O O . LYS A 1 112 ? 2.237 -0.628 16.476 1.00 88.56 112 LYS A O 1
ATOM 921 N N . ILE A 1 113 ? 0.223 0.012 15.699 1.00 90.94 113 ILE A N 1
ATOM 922 C CA . ILE A 1 113 ? -0.275 -1.319 15.376 1.00 90.94 113 ILE A CA 1
ATOM 923 C C . ILE A 1 113 ? -0.208 -1.460 13.871 1.00 90.94 113 ILE A C 1
ATOM 925 O O . ILE A 1 113 ? -0.930 -0.760 13.158 1.00 90.94 113 ILE A O 1
ATOM 929 N N . LYS A 1 114 ? 0.649 -2.358 13.399 1.00 92.81 114 LYS A N 1
ATOM 930 C CA . LYS A 1 114 ? 0.761 -2.711 11.990 1.00 92.81 114 LYS A CA 1
ATOM 931 C C . LYS A 1 114 ? 0.101 -4.065 11.780 1.00 92.81 114 LYS A C 1
ATOM 933 O O . LYS A 1 114 ? 0.538 -5.072 12.324 1.00 92.81 114 LYS A O 1
ATOM 938 N N . TRP A 1 115 ? -0.987 -4.070 11.021 1.00 94.19 115 TRP A N 1
ATOM 939 C CA . TRP A 1 115 ? -1.796 -5.253 10.764 1.00 94.19 115 TRP A CA 1
ATOM 940 C C . TRP A 1 115 ? -1.683 -5.657 9.299 1.00 94.19 115 TRP A C 1
ATOM 942 O O . TRP A 1 115 ? -2.166 -4.943 8.421 1.00 94.19 115 TRP A O 1
ATOM 952 N N . ASN A 1 116 ? -1.030 -6.788 9.035 1.00 92.81 116 ASN A N 1
ATOM 953 C CA . ASN A 1 116 ? -0.991 -7.389 7.701 1.00 92.81 116 ASN A CA 1
ATOM 954 C C . ASN A 1 116 ? -2.322 -8.091 7.421 1.00 92.81 116 ASN A C 1
ATOM 956 O O . ASN A 1 116 ? -2.707 -8.960 8.201 1.00 92.81 116 ASN A O 1
ATOM 960 N N . ILE A 1 117 ? -3.005 -7.728 6.339 1.00 92.69 117 ILE A N 1
ATOM 961 C CA . ILE A 1 117 ? -4.309 -8.297 5.984 1.00 92.69 117 ILE A CA 1
ATOM 962 C C . ILE A 1 117 ? -4.529 -8.249 4.473 1.00 92.69 117 ILE A C 1
ATOM 964 O O . ILE A 1 117 ? -4.211 -7.262 3.812 1.00 92.69 117 ILE A O 1
ATOM 968 N N . ILE A 1 118 ? -5.149 -9.307 3.949 1.00 90.94 118 ILE A N 1
ATOM 969 C CA . ILE A 1 118 ? -5.709 -9.405 2.601 1.00 90.94 118 ILE A CA 1
ATOM 970 C C . ILE A 1 118 ? -7.110 -10.018 2.699 1.00 90.94 118 ILE A C 1
ATOM 972 O O . ILE A 1 118 ? -7.333 -10.927 3.490 1.00 90.94 118 ILE A O 1
ATOM 976 N N . GLY A 1 119 ? -8.055 -9.548 1.881 1.00 92.25 119 GLY A N 1
ATOM 977 C CA . GLY A 1 119 ? -9.442 -10.001 1.948 1.00 92.25 119 GLY A CA 1
ATOM 978 C C . GLY A 1 119 ? -10.207 -9.307 3.072 1.00 92.25 119 GLY A C 1
ATOM 979 O O . GLY A 1 119 ? -10.057 -8.101 3.265 1.00 92.25 119 GLY A O 1
ATOM 980 N N . ASN A 1 120 ? -11.054 -10.053 3.776 1.00 94.44 120 ASN A N 1
ATOM 981 C CA . ASN A 1 120 ? -11.852 -9.524 4.877 1.00 94.44 120 ASN A CA 1
ATOM 982 C C . ASN A 1 120 ? -11.130 -9.741 6.203 1.00 94.44 120 ASN A C 1
ATOM 984 O O . ASN A 1 120 ? -10.521 -10.787 6.425 1.00 94.44 120 ASN A O 1
ATOM 988 N N . GLY A 1 121 ? -11.272 -8.790 7.113 1.00 95.19 121 GLY A N 1
ATOM 989 C CA . GLY A 1 121 ? -10.899 -9.027 8.491 1.00 95.19 121 GLY A CA 1
ATOM 990 C C . GLY A 1 121 ? -11.358 -7.932 9.423 1.00 95.19 121 GLY A C 1
ATOM 991 O O . GLY A 1 121 ? -11.778 -6.846 9.014 1.00 95.19 121 GLY A O 1
ATOM 992 N N . ILE A 1 122 ? -11.262 -8.236 10.708 1.00 95.94 122 ILE A N 1
ATOM 993 C CA . ILE A 1 122 ? -11.753 -7.383 11.777 1.00 95.94 122 ILE A CA 1
ATOM 994 C C . ILE A 1 122 ? -10.671 -7.264 12.840 1.00 95.94 122 ILE A C 1
ATOM 996 O O . ILE A 1 122 ? -10.235 -8.265 13.407 1.00 95.94 122 ILE A O 1
ATOM 1000 N N . ILE A 1 123 ? -10.293 -6.029 13.164 1.00 95.75 123 ILE A N 1
ATOM 1001 C CA . ILE A 1 123 ? -9.429 -5.717 14.304 1.00 95.75 123 ILE A CA 1
ATOM 1002 C C . ILE A 1 123 ? -10.216 -4.914 15.343 1.00 95.75 123 ILE A C 1
ATOM 1004 O O . ILE A 1 123 ? -10.946 -3.980 15.007 1.00 95.75 123 ILE A O 1
ATOM 1008 N N . LYS A 1 124 ? -10.089 -5.294 16.615 1.00 96.06 124 LYS A N 1
ATOM 1009 C CA . LYS A 1 124 ? -10.766 -4.674 17.760 1.00 96.06 124 LYS A CA 1
ATOM 1010 C C . LYS A 1 124 ? -9.750 -4.043 18.698 1.00 96.06 124 LYS A C 1
ATOM 1012 O O . LYS A 1 124 ? -8.830 -4.718 19.154 1.00 96.06 124 LYS A O 1
ATOM 1017 N N . PHE A 1 125 ? -9.985 -2.785 19.041 1.00 95.81 125 PHE A N 1
ATOM 1018 C CA . PHE A 1 125 ? -9.252 -2.023 20.044 1.00 95.81 125 PHE A CA 1
ATOM 1019 C C . PHE A 1 125 ? -10.136 -1.888 21.284 1.00 95.81 125 PHE A C 1
ATOM 1021 O O . PHE A 1 125 ? -11.196 -1.264 21.216 1.00 95.81 125 PHE A O 1
ATOM 1028 N N . ASN A 1 126 ? -9.732 -2.500 22.397 1.00 95.88 126 ASN A N 1
ATOM 1029 C CA . ASN A 1 126 ? -10.452 -2.402 23.667 1.00 95.88 126 ASN A CA 1
ATOM 1030 C C . ASN A 1 126 ? -9.837 -1.290 24.520 1.00 95.88 126 ASN A C 1
ATOM 1032 O O . ASN A 1 126 ? -8.612 -1.183 24.631 1.00 95.88 126 ASN A O 1
ATOM 1036 N N . TYR A 1 127 ? -10.699 -0.459 25.089 1.00 95.88 127 TYR A N 1
ATOM 1037 C CA . TYR A 1 127 ? -10.333 0.688 25.906 1.00 95.88 127 TYR A CA 1
ATOM 1038 C C . TYR A 1 127 ? -10.213 0.263 27.366 1.00 95.88 127 TYR A C 1
ATOM 1040 O O . TYR A 1 127 ? -10.897 -0.662 27.799 1.00 95.88 127 TYR A O 1
ATOM 1048 N N . LYS A 1 128 ? -9.359 0.956 28.122 1.00 94.50 128 LYS A N 1
ATOM 1049 C CA . LYS A 1 128 ? -9.323 0.819 29.582 1.00 94.50 128 LYS A CA 1
ATOM 1050 C C . LYS A 1 128 ? -10.681 1.194 30.180 1.00 94.50 128 LYS A C 1
ATOM 1052 O O . LYS A 1 128 ? -11.384 2.056 29.651 1.00 94.50 128 LYS A O 1
ATOM 1057 N N . GLU A 1 129 ? -11.009 0.569 31.303 1.00 93.31 129 GLU A N 1
ATOM 1058 C CA . GLU A 1 129 ? -12.245 0.824 32.041 1.00 93.31 129 GLU A CA 1
ATOM 1059 C C . GLU A 1 129 ? -12.438 2.321 32.351 1.00 93.31 129 GLU A C 1
ATOM 1061 O O . GLU A 1 129 ? -11.483 3.042 32.648 1.00 93.31 129 GLU A O 1
ATOM 1066 N N . GLY A 1 130 ? -13.680 2.800 32.234 1.00 91.94 130 GLY A N 1
ATOM 1067 C CA . GLY A 1 130 ? -14.047 4.199 32.475 1.00 91.94 130 GLY A CA 1
ATOM 1068 C C . GLY A 1 130 ? -13.714 5.178 31.341 1.00 91.94 130 GLY A C 1
ATOM 1069 O O . GLY A 1 130 ? -14.071 6.351 31.439 1.00 91.94 130 GLY A O 1
ATOM 1070 N N . ILE A 1 131 ? -13.067 4.734 30.257 1.00 93.56 131 ILE A N 1
ATOM 1071 C CA . ILE A 1 131 ? -12.743 5.590 29.108 1.00 93.56 131 ILE A CA 1
ATOM 1072 C C . ILE A 1 131 ? -13.744 5.357 27.982 1.00 93.56 131 ILE A C 1
ATOM 1074 O O . ILE A 1 131 ? -13.865 4.250 27.459 1.00 93.56 131 ILE A O 1
ATOM 1078 N N . GLN A 1 132 ? -14.427 6.425 27.572 1.00 94.06 132 GLN A N 1
ATOM 1079 C CA . GLN A 1 132 ? -15.367 6.376 26.461 1.00 94.06 132 GLN A CA 1
ATOM 1080 C C . GLN A 1 132 ? -14.621 6.292 25.115 1.00 94.06 132 GLN A C 1
ATOM 1082 O O . GLN A 1 132 ? -13.789 7.158 24.834 1.00 94.06 132 GLN A O 1
ATOM 1087 N N . PRO A 1 133 ? -14.931 5.310 24.250 1.00 94.25 133 PRO A N 1
ATOM 1088 C CA . PRO A 1 133 ? -14.330 5.219 22.927 1.00 94.25 133 PRO A CA 1
ATOM 1089 C C . PRO A 1 133 ? -14.736 6.372 22.009 1.00 94.25 133 PRO A C 1
ATOM 1091 O O . PRO A 1 133 ? -15.924 6.696 21.901 1.00 94.25 133 PRO A O 1
ATOM 1094 N N . LEU A 1 134 ? -13.773 6.952 21.286 1.00 93.44 134 LEU A N 1
ATOM 1095 C CA . LEU A 1 134 ? -14.019 8.005 20.303 1.00 93.44 134 LEU A CA 1
ATOM 1096 C C . LEU A 1 134 ? -13.399 7.643 18.951 1.00 93.44 134 LEU A C 1
ATOM 1098 O O . LEU A 1 134 ? -12.237 7.270 18.849 1.00 93.44 134 LEU A O 1
ATOM 1102 N N . ILE A 1 135 ? -14.160 7.803 17.867 1.00 91.38 135 ILE A N 1
ATOM 1103 C CA . ILE A 1 135 ? -13.645 7.551 16.507 1.00 91.38 135 ILE A CA 1
ATOM 1104 C C . ILE A 1 135 ? -12.467 8.491 16.191 1.00 91.38 135 ILE A C 1
ATOM 1106 O O . ILE A 1 135 ? -11.516 8.093 15.520 1.00 91.38 135 ILE A O 1
ATOM 1110 N N . SER A 1 136 ? -12.476 9.704 16.757 1.00 92.19 136 SER A N 1
ATOM 1111 C CA . SER A 1 136 ? -11.390 10.686 16.652 1.00 92.19 136 SER A CA 1
ATOM 1112 C C . SER A 1 136 ? -10.054 10.216 17.226 1.00 92.19 136 SER A C 1
ATOM 1114 O O . SER A 1 136 ? -9.032 10.829 16.934 1.00 92.19 136 SER A O 1
ATOM 1116 N N . ASP A 1 137 ? -10.044 9.138 18.011 1.00 91.62 137 ASP A N 1
ATOM 1117 C CA . ASP A 1 137 ? -8.822 8.507 18.515 1.00 91.62 137 ASP A CA 1
ATOM 1118 C C . ASP A 1 137 ? -7.999 7.869 17.387 1.00 91.62 137 ASP A C 1
ATOM 1120 O O . ASP A 1 137 ? -6.784 7.704 17.500 1.00 91.62 137 ASP A O 1
ATOM 1124 N N . PHE A 1 138 ? -8.660 7.561 16.269 1.00 93.44 138 PHE A N 1
ATOM 1125 C CA . PHE A 1 138 ? -8.069 7.019 15.055 1.00 93.44 138 PHE A CA 1
ATOM 1126 C C . PHE A 1 138 ? -8.403 7.930 13.868 1.00 93.44 138 PHE A C 1
ATOM 1128 O O . PHE A 1 138 ? -9.140 7.529 12.971 1.00 93.44 138 PHE A O 1
ATOM 1135 N N . PRO A 1 139 ? -7.865 9.162 13.820 1.00 91.56 139 PRO A N 1
ATOM 1136 C CA . PRO A 1 139 ? -8.238 10.136 12.790 1.00 91.56 139 PRO A CA 1
ATOM 1137 C C . PRO A 1 139 ? -7.815 9.692 11.382 1.00 91.56 139 PRO A C 1
ATOM 1139 O O . PRO A 1 139 ? -8.362 10.150 10.376 1.00 91.56 139 PRO A O 1
ATOM 1142 N N . PHE A 1 140 ? -6.833 8.791 11.308 1.00 94.31 140 PHE A N 1
ATOM 1143 C CA . PHE A 1 140 ? -6.288 8.265 10.072 1.00 94.31 140 PHE A CA 1
ATOM 1144 C C . PHE A 1 140 ? -5.871 6.802 10.231 1.00 94.31 140 PHE A C 1
ATOM 1146 O O . PHE A 1 140 ? -5.364 6.406 11.281 1.00 94.31 140 PHE A O 1
ATOM 1153 N N . VAL A 1 141 ? -5.992 6.039 9.146 1.00 95.50 141 VAL A N 1
ATOM 1154 C CA . VAL A 1 141 ? -5.361 4.724 8.980 1.00 95.50 141 VAL A CA 1
ATOM 1155 C C . VAL A 1 141 ? -4.366 4.835 7.832 1.00 95.50 141 VAL A C 1
ATOM 1157 O O . VAL A 1 141 ? -4.738 5.209 6.718 1.00 95.50 141 VAL A O 1
ATOM 1160 N N . CYS A 1 142 ? -3.092 4.553 8.097 1.00 95.62 142 CYS A N 1
ATOM 1161 C CA . CYS A 1 142 ? -2.076 4.521 7.048 1.00 95.62 142 CYS A CA 1
ATOM 1162 C C . CYS A 1 142 ? -2.082 3.136 6.402 1.00 95.62 142 CYS A C 1
ATOM 1164 O O . CYS A 1 142 ? -2.034 2.126 7.096 1.00 95.62 142 CYS A O 1
ATOM 1166 N N . VAL A 1 143 ? -2.157 3.086 5.079 1.00 95.88 143 VAL A N 1
ATOM 1167 C CA . VAL A 1 143 ? -1.982 1.861 4.309 1.00 95.88 143 VAL A CA 1
ATOM 1168 C C . VAL A 1 143 ? -0.550 1.842 3.810 1.00 95.88 143 VAL A C 1
ATOM 1170 O O . VAL A 1 143 ? -0.155 2.716 3.042 1.00 95.88 143 VAL A O 1
ATOM 1173 N N . GLU A 1 144 ? 0.223 0.854 4.237 1.00 94.69 144 GLU A N 1
ATOM 1174 C CA . GLU A 1 144 ? 1.527 0.531 3.661 1.00 94.69 144 GLU A CA 1
ATOM 1175 C C . GLU A 1 144 ? 1.390 -0.696 2.773 1.00 94.69 144 GLU A C 1
ATOM 1177 O O . GLU A 1 144 ? 0.592 -1.591 3.049 1.00 94.69 144 GLU A O 1
ATOM 1182 N N . PHE A 1 145 ? 2.177 -0.769 1.709 1.00 93.06 145 PHE A N 1
ATOM 1183 C CA . PHE A 1 145 ? 2.149 -1.932 0.839 1.00 93.06 145 PHE A CA 1
ATOM 1184 C C . PHE A 1 145 ? 3.505 -2.245 0.232 1.00 93.06 145 PHE A C 1
ATOM 1186 O O . PHE A 1 145 ? 4.378 -1.386 0.103 1.00 93.06 145 PHE A O 1
ATOM 1193 N N . GLU A 1 146 ? 3.619 -3.488 -0.211 1.00 91.75 146 GLU A N 1
ATOM 1194 C CA . GLU A 1 146 ? 4.683 -3.988 -1.058 1.00 91.75 146 GLU A CA 1
ATOM 1195 C C . GLU A 1 146 ? 4.039 -4.658 -2.273 1.00 91.75 146 GLU A C 1
ATOM 1197 O O . GLU A 1 146 ? 3.259 -5.587 -2.109 1.00 91.75 146 GLU A O 1
ATOM 1202 N N . ALA A 1 147 ? 4.326 -4.172 -3.480 1.00 88.06 147 ALA A N 1
ATOM 1203 C CA . ALA A 1 147 ? 3.802 -4.696 -4.737 1.00 88.06 147 ALA A CA 1
ATOM 1204 C C . ALA A 1 147 ? 4.930 -5.344 -5.544 1.00 88.06 147 ALA A C 1
ATOM 1206 O O . ALA A 1 147 ? 5.906 -4.684 -5.921 1.00 88.06 147 ALA A O 1
ATOM 1207 N N . GLU A 1 148 ? 4.795 -6.632 -5.829 1.00 86.38 148 GLU A N 1
ATOM 1208 C CA . GLU A 1 148 ? 5.796 -7.406 -6.551 1.00 86.38 148 GLU A CA 1
ATOM 1209 C C . GLU A 1 148 ? 5.671 -7.207 -8.059 1.00 86.38 148 GLU A C 1
ATOM 1211 O O . GLU A 1 148 ? 4.573 -7.241 -8.618 1.00 86.38 148 GLU A O 1
ATOM 1216 N N . LYS A 1 149 ? 6.819 -7.018 -8.726 1.00 77.56 149 LYS A N 1
ATOM 1217 C CA . LYS A 1 149 ? 6.964 -7.027 -10.197 1.00 77.56 149 LYS A CA 1
ATOM 1218 C C . LYS A 1 149 ? 5.907 -6.196 -10.946 1.00 77.56 149 LYS A C 1
ATOM 1220 O O . LYS A 1 149 ? 5.538 -6.528 -12.064 1.00 77.56 149 LYS A O 1
ATOM 1225 N N . THR A 1 150 ? 5.413 -5.115 -10.341 1.00 73.62 150 THR A N 1
ATOM 1226 C CA . THR A 1 150 ? 4.300 -4.339 -10.899 1.00 73.62 150 THR A CA 1
ATOM 1227 C C . THR A 1 150 ? 4.657 -2.866 -11.015 1.00 73.62 150 THR A C 1
ATOM 1229 O O . THR A 1 150 ? 5.172 -2.249 -10.082 1.00 73.62 150 THR A O 1
ATOM 1232 N N . ILE A 1 151 ? 4.346 -2.281 -12.174 1.00 73.69 151 ILE A N 1
ATOM 1233 C CA . ILE A 1 151 ? 4.461 -0.845 -12.423 1.00 73.69 151 ILE A CA 1
ATOM 1234 C C . ILE A 1 151 ? 3.052 -0.253 -12.451 1.00 73.69 151 ILE A C 1
ATOM 1236 O O . ILE A 1 151 ? 2.369 -0.259 -13.470 1.00 73.69 151 ILE A O 1
ATOM 1240 N N . ILE A 1 152 ? 2.628 0.295 -11.314 1.00 75.75 152 ILE A N 1
ATOM 1241 C CA . ILE A 1 152 ? 1.288 0.883 -11.143 1.00 75.75 152 ILE A CA 1
ATOM 1242 C C . ILE A 1 152 ? 1.138 2.164 -11.989 1.00 75.75 152 ILE A C 1
ATOM 1244 O O . ILE A 1 152 ? 0.033 2.617 -12.271 1.00 75.75 152 ILE A O 1
ATOM 1248 N N . SER A 1 153 ? 2.255 2.744 -12.445 1.00 75.00 153 SER A N 1
ATOM 1249 C CA . SER A 1 153 ? 2.231 3.955 -13.259 1.00 75.00 153 SER A CA 1
ATOM 1250 C C . SER A 1 153 ? 1.829 3.742 -14.719 1.00 75.00 153 SER A C 1
ATOM 1252 O O . SER A 1 153 ? 1.646 4.719 -15.442 1.00 75.00 153 SER A O 1
ATOM 1254 N N . GLY A 1 154 ? 1.746 2.489 -15.180 1.00 76.62 154 GLY A N 1
ATOM 1255 C CA . GLY A 1 154 ? 1.508 2.168 -16.588 1.00 76.62 154 GLY A CA 1
ATOM 1256 C C . GLY A 1 154 ? 2.685 2.485 -17.521 1.00 76.62 154 GLY A C 1
ATOM 1257 O O . GLY A 1 154 ? 2.562 2.275 -18.727 1.00 76.62 154 GLY A O 1
ATOM 1258 N N . ILE A 1 155 ? 3.826 2.963 -16.999 1.00 84.69 155 ILE A N 1
ATOM 1259 C CA . ILE A 1 155 ? 5.056 3.086 -17.792 1.00 84.69 155 ILE A CA 1
ATOM 1260 C C . ILE A 1 155 ? 5.610 1.698 -18.079 1.00 84.69 155 ILE A C 1
ATOM 1262 O O . ILE A 1 155 ? 5.867 0.927 -17.159 1.00 84.69 155 ILE A O 1
ATOM 1266 N N . ASN A 1 156 ? 5.901 1.432 -19.345 1.00 85.88 156 ASN A N 1
ATOM 1267 C CA . ASN A 1 156 ? 6.505 0.191 -19.792 1.00 85.88 156 ASN A CA 1
ATOM 1268 C C . ASN A 1 156 ? 7.706 0.456 -20.699 1.00 85.88 156 ASN A C 1
ATOM 1270 O O . ASN A 1 156 ? 7.673 1.340 -21.556 1.00 85.88 156 ASN A O 1
ATOM 1274 N N . ILE A 1 157 ? 8.752 -0.353 -20.534 1.00 88.94 157 ILE A N 1
ATOM 1275 C CA . ILE A 1 157 ? 9.826 -0.481 -21.520 1.00 88.94 157 ILE A CA 1
ATOM 1276 C C . ILE A 1 157 ? 9.362 -1.544 -22.515 1.00 88.94 157 ILE A C 1
ATOM 1278 O O . ILE A 1 157 ? 9.258 -2.713 -22.157 1.00 88.94 157 ILE A O 1
ATOM 1282 N N . ILE A 1 158 ? 9.041 -1.133 -23.742 1.00 89.81 158 ILE A N 1
ATOM 1283 C CA . ILE A 1 158 ? 8.512 -2.030 -24.783 1.00 89.81 158 ILE A CA 1
ATOM 1284 C C . ILE A 1 158 ? 9.621 -2.692 -25.603 1.00 89.81 158 ILE A C 1
ATOM 1286 O O . ILE A 1 158 ? 9.414 -3.758 -26.174 1.00 89.81 158 ILE A O 1
ATOM 1290 N N . LYS A 1 159 ? 10.801 -2.067 -25.672 1.00 89.69 159 LYS A N 1
ATOM 1291 C CA . LYS A 1 159 ? 11.967 -2.594 -26.385 1.00 89.69 159 LYS A CA 1
ATOM 1292 C C . LYS A 1 159 ? 13.248 -1.991 -25.817 1.00 89.69 159 LYS A C 1
ATOM 1294 O O . LYS A 1 159 ? 13.266 -0.835 -25.395 1.00 89.69 159 LYS A O 1
ATOM 1299 N N . MET A 1 160 ? 14.317 -2.777 -25.843 1.00 90.06 160 MET A N 1
ATOM 1300 C CA . MET A 1 160 ? 15.680 -2.347 -25.539 1.00 90.06 160 MET A CA 1
ATOM 1301 C C . MET A 1 160 ? 16.565 -2.734 -26.722 1.00 90.06 160 MET A C 1
ATOM 1303 O O . MET A 1 160 ? 16.439 -3.847 -27.230 1.00 90.06 160 MET A O 1
ATOM 1307 N N . LYS A 1 161 ? 17.411 -1.819 -27.197 1.00 89.44 161 LYS A N 1
ATOM 1308 C CA . LYS A 1 161 ? 18.335 -2.069 -28.308 1.00 89.44 161 LYS A CA 1
ATOM 1309 C C . LYS A 1 161 ? 19.724 -1.563 -27.946 1.00 89.44 161 LYS A C 1
ATOM 1311 O O . LYS A 1 161 ? 19.879 -0.407 -27.566 1.00 89.44 161 LYS A O 1
ATOM 1316 N N . ILE A 1 162 ? 20.713 -2.423 -28.115 1.00 88.25 162 ILE A N 1
ATOM 1317 C CA . ILE A 1 162 ? 22.131 -2.082 -28.113 1.00 88.25 162 ILE A CA 1
ATOM 1318 C C . ILE A 1 162 ? 22.677 -2.446 -29.497 1.00 88.25 162 ILE A C 1
ATOM 1320 O O . ILE A 1 162 ? 22.228 -3.430 -30.084 1.00 88.25 162 ILE A O 1
ATOM 1324 N N . ASP A 1 163 ? 23.617 -1.677 -30.039 1.00 79.62 163 ASP A N 1
ATOM 1325 C CA . ASP A 1 163 ? 24.179 -1.949 -31.375 1.00 79.62 163 ASP A CA 1
ATOM 1326 C C . ASP A 1 163 ? 25.217 -3.099 -31.378 1.00 79.62 163 ASP A C 1
ATOM 1328 O O . ASP A 1 163 ? 25.892 -3.342 -32.374 1.00 79.62 163 ASP A O 1
ATOM 1332 N N . ARG A 1 164 ? 25.313 -3.846 -30.270 1.00 78.00 164 ARG A N 1
ATOM 1333 C CA . ARG A 1 164 ? 26.210 -4.989 -30.061 1.00 78.00 164 ARG A CA 1
ATOM 1334 C C . ARG A 1 164 ? 25.443 -6.234 -29.618 1.00 78.00 164 ARG A C 1
ATOM 1336 O O . ARG A 1 164 ? 24.985 -6.318 -28.483 1.00 78.00 164 ARG A O 1
ATOM 1343 N N . ASN A 1 165 ? 25.327 -7.216 -30.507 1.00 72.12 165 ASN A N 1
ATOM 1344 C CA . ASN A 1 165 ? 24.537 -8.431 -30.266 1.00 72.12 165 ASN A CA 1
ATOM 1345 C C . ASN A 1 165 ? 25.155 -9.384 -29.224 1.00 72.12 165 ASN A C 1
ATOM 1347 O O . ASN A 1 165 ? 24.482 -10.308 -28.776 1.00 72.12 165 ASN A O 1
ATOM 1351 N N . ASP A 1 166 ? 26.417 -9.178 -28.842 1.00 81.06 166 ASP A N 1
ATOM 1352 C CA . ASP A 1 166 ? 27.145 -9.994 -27.866 1.00 81.06 166 ASP A CA 1
ATOM 1353 C C . ASP A 1 166 ? 26.825 -9.649 -26.401 1.00 81.06 166 ASP A C 1
ATOM 1355 O O . ASP A 1 166 ? 27.203 -10.392 -25.497 1.00 81.06 166 ASP A O 1
ATOM 1359 N N . ILE A 1 167 ? 26.108 -8.550 -26.143 1.00 80.44 167 ILE A N 1
ATOM 1360 C CA . ILE A 1 167 ? 25.802 -8.089 -24.784 1.00 80.44 167 ILE A CA 1
ATOM 1361 C C . ILE A 1 167 ? 24.355 -8.461 -24.422 1.00 80.44 167 ILE A C 1
ATOM 1363 O O . ILE A 1 167 ? 23.417 -7.872 -24.969 1.00 80.44 167 ILE A O 1
ATOM 1367 N N . PRO A 1 168 ? 24.129 -9.395 -23.476 1.00 83.06 168 PRO A N 1
ATOM 1368 C CA . PRO A 1 168 ? 22.782 -9.729 -23.038 1.00 83.06 168 PRO A CA 1
ATOM 1369 C C . PRO A 1 168 ? 22.169 -8.577 -22.232 1.00 83.06 168 PRO A C 1
ATOM 1371 O O . PRO A 1 168 ? 22.811 -7.992 -21.356 1.00 83.06 168 PRO A O 1
ATOM 1374 N N . ILE A 1 169 ? 20.896 -8.276 -22.496 1.00 83.25 169 ILE A N 1
ATOM 1375 C CA . ILE A 1 169 ? 20.137 -7.242 -21.786 1.00 83.25 169 ILE A CA 1
ATOM 1376 C C . ILE A 1 169 ? 19.030 -7.908 -20.974 1.00 83.25 169 ILE A C 1
ATOM 1378 O O . ILE A 1 169 ? 18.210 -8.649 -21.513 1.00 83.25 169 ILE A O 1
ATOM 1382 N N . TYR A 1 170 ? 18.960 -7.576 -19.687 1.00 85.00 170 TYR A N 1
ATOM 1383 C CA . TYR A 1 170 ? 17.926 -8.068 -18.783 1.00 85.00 170 TYR A CA 1
ATOM 1384 C C . TYR A 1 170 ? 17.051 -6.920 -18.287 1.00 85.00 170 TYR A C 1
ATOM 1386 O O . TYR A 1 170 ? 17.552 -5.867 -17.890 1.00 85.00 170 TYR A O 1
ATOM 1394 N N . LEU A 1 171 ? 15.736 -7.143 -18.256 1.00 83.56 171 LEU A N 1
ATOM 1395 C CA . LEU A 1 171 ? 14.785 -6.243 -17.613 1.00 83.56 171 LEU A CA 1
ATOM 1396 C C . LEU A 1 171 ? 14.323 -6.858 -16.294 1.00 83.56 171 LEU A C 1
ATOM 1398 O O . LEU A 1 171 ? 13.665 -7.896 -16.283 1.00 83.56 171 LEU A O 1
ATOM 1402 N N . LYS A 1 172 ? 14.627 -6.193 -15.177 1.00 82.69 172 LYS A N 1
ATOM 1403 C CA . LYS A 1 172 ? 14.119 -6.576 -13.857 1.00 82.69 172 LYS A CA 1
ATOM 1404 C C . LYS A 1 172 ? 13.120 -5.537 -13.364 1.00 82.69 172 LYS A C 1
ATOM 1406 O O . LYS A 1 172 ? 13.481 -4.387 -13.119 1.00 82.69 172 LYS A O 1
ATOM 1411 N N . GLN A 1 173 ? 11.872 -5.952 -13.169 1.00 79.06 173 GLN A N 1
ATOM 1412 C CA . GLN A 1 173 ? 10.883 -5.148 -12.454 1.00 79.06 173 GLN A CA 1
ATOM 1413 C C . GLN A 1 173 ? 11.074 -5.349 -10.950 1.00 79.06 173 GLN A C 1
ATOM 1415 O O . GLN A 1 173 ? 10.928 -6.456 -10.434 1.00 79.06 173 GLN A O 1
ATOM 1420 N N . ALA A 1 174 ? 11.462 -4.280 -10.259 1.00 76.81 174 ALA A N 1
ATOM 1421 C CA . ALA A 1 174 ? 11.662 -4.308 -8.817 1.00 76.81 174 ALA A CA 1
ATOM 1422 C C . ALA A 1 174 ? 10.324 -4.273 -8.075 1.00 76.81 174 ALA A C 1
ATOM 1424 O O . ALA A 1 174 ? 9.394 -3.581 -8.494 1.00 76.81 174 ALA A O 1
ATOM 1425 N N . THR A 1 175 ? 10.278 -4.958 -6.938 1.00 77.88 175 THR A N 1
ATOM 1426 C CA . THR A 1 175 ? 9.237 -4.780 -5.932 1.00 77.88 175 THR A CA 1
ATOM 1427 C C . THR A 1 175 ? 9.198 -3.323 -5.474 1.00 77.88 175 THR A C 1
ATOM 1429 O O . THR A 1 175 ? 10.242 -2.690 -5.278 1.00 77.88 175 THR A O 1
ATOM 1432 N N . LYS A 1 176 ? 7.995 -2.761 -5.356 1.00 83.81 176 LYS A N 1
ATOM 1433 C CA . LYS A 1 176 ? 7.781 -1.369 -4.957 1.00 83.81 176 LYS A CA 1
ATOM 1434 C C . LYS A 1 176 ? 7.050 -1.305 -3.634 1.00 83.81 176 LYS A C 1
ATOM 1436 O O . LYS A 1 176 ? 6.028 -1.954 -3.464 1.00 83.81 176 LYS A O 1
ATOM 1441 N N . GLN A 1 177 ? 7.564 -0.470 -2.745 1.00 87.62 177 GLN A N 1
ATOM 1442 C CA . GLN A 1 177 ? 6.905 -0.117 -1.500 1.00 87.62 177 GLN A CA 1
ATOM 1443 C C . GLN A 1 177 ? 6.332 1.292 -1.606 1.00 87.62 177 GLN A C 1
ATOM 1445 O O . GLN A 1 177 ? 6.864 2.143 -2.329 1.00 87.62 177 GLN A O 1
ATOM 1450 N N . GLY A 1 178 ? 5.241 1.531 -0.896 1.00 89.88 178 GLY A N 1
ATOM 1451 C CA . GLY A 1 178 ? 4.608 2.836 -0.827 1.00 89.88 178 GLY A CA 1
ATOM 1452 C C . GLY A 1 178 ? 3.569 2.889 0.277 1.00 89.88 178 GLY A C 1
ATOM 1453 O O . GLY A 1 178 ? 3.293 1.891 0.944 1.00 89.88 178 GLY A O 1
ATOM 1454 N N . SER A 1 179 ? 2.990 4.070 0.456 1.00 92.69 179 SER A N 1
ATOM 1455 C CA . SER A 1 179 ? 1.931 4.274 1.430 1.00 92.69 179 SER A CA 1
ATOM 1456 C C . SER A 1 179 ? 0.953 5.360 1.007 1.00 92.69 179 SER A C 1
ATOM 1458 O O . SER A 1 179 ? 1.263 6.221 0.178 1.00 92.69 179 SER A O 1
ATOM 1460 N N . TRP A 1 180 ? -0.246 5.302 1.574 1.00 93.31 180 TRP A N 1
ATOM 1461 C CA . TRP A 1 180 ? -1.227 6.382 1.534 1.00 93.31 180 TRP A CA 1
ATOM 1462 C C . TRP A 1 180 ? -2.054 6.378 2.816 1.00 93.31 180 TRP A C 1
ATOM 1464 O O . TRP A 1 180 ? -2.066 5.404 3.562 1.00 93.31 180 TRP A O 1
ATOM 1474 N N . THR A 1 181 ? -2.775 7.464 3.066 1.00 93.75 181 THR A N 1
ATOM 1475 C CA . THR A 1 181 ? -3.538 7.634 4.304 1.00 93.75 181 THR A CA 1
ATOM 1476 C C . THR A 1 181 ? -5.027 7.700 4.006 1.00 93.75 181 THR A C 1
ATOM 1478 O O . THR A 1 181 ? -5.458 8.450 3.131 1.00 93.75 181 THR A O 1
ATOM 1481 N N . ILE A 1 182 ? -5.821 6.938 4.753 1.00 94.19 182 ILE A N 1
ATOM 1482 C CA . ILE A 1 182 ? -7.282 7.007 4.750 1.00 94.19 182 ILE A CA 1
ATOM 1483 C C . ILE A 1 182 ? -7.695 7.863 5.942 1.00 94.19 182 ILE A C 1
ATOM 1485 O O . ILE A 1 182 ? -7.366 7.538 7.083 1.00 94.19 182 ILE A O 1
ATOM 1489 N N . LYS A 1 183 ? -8.397 8.966 5.683 1.00 93.06 183 LYS A N 1
ATOM 1490 C CA . LYS A 1 183 ? -9.010 9.773 6.741 1.00 93.06 183 LYS A CA 1
ATOM 1491 C C . LYS A 1 183 ? -10.254 9.064 7.258 1.00 93.06 183 LYS A C 1
ATOM 1493 O O . LYS A 1 183 ? -11.085 8.634 6.461 1.00 93.06 183 LYS A O 1
ATOM 1498 N N . ILE A 1 184 ? -10.374 8.977 8.575 1.00 89.62 184 ILE A N 1
ATOM 1499 C CA . ILE A 1 184 ? -11.580 8.502 9.237 1.00 89.62 184 ILE A CA 1
ATOM 1500 C C . ILE A 1 184 ? -12.498 9.706 9.480 1.00 89.62 184 ILE A C 1
ATOM 1502 O O . ILE A 1 184 ? -12.046 10.736 9.987 1.00 89.62 184 ILE A O 1
ATOM 1506 N N . LEU A 1 185 ? -13.754 9.592 9.042 1.00 73.00 185 LEU A N 1
ATOM 1507 C CA . LEU A 1 185 ? -14.800 10.611 9.166 1.00 73.00 185 LEU A CA 1
ATOM 1508 C C . LEU A 1 185 ? -15.913 10.110 10.084 1.00 73.00 185 LEU A C 1
ATOM 1510 O O . LEU A 1 185 ? -16.226 8.900 9.999 1.00 73.00 185 LEU A O 1
#

Foldseek 3Di:
DPPQFKKKWQKDADPQKDKDDQDADNRIFIHRDDPDDDDRIDMDGNDDFDDQKDKDWDWDFDFFKIKTKIAIEGPFDWKKKKKFFDDPFFPDKDKPDFDWDWDFPPPDDTTMTIIIGHGITMMMTGGPPPDGDDLVSGQKIKMKIKGALDDSRPMDRPDMDTPDPPDDDDDDRHIDIDMDMDGDD

Secondary structure (DSSP, 8-state):
----PEEEEEEE--TTEEEESS--BTTEEEEE--SS-----EEEESSPP--SEEEEEEEEE-SSEEEEEEEEEESSSEEEEEEEE--TTEEEEEEEESSEEEEE--SSSS-EEEEEE-EEEEEEEEEPTTPPP-GGGSSEEEEEEEESS--TT--EEEEEEES-TTS--------EEEEEEEEP-

Sequence (185 aa):
MFENIPLTLYLKYPDNIEIKGNKPINGILNIPLKFGSIRVLTYKLKNNIIAPFDVKIKIEKGDTYIKFNSIIKQRVIGKCWLIFNKPKYIENVKIIEGEGQIEDDNIQNNKKIKWNIIGNGIIKFNYKEGIQPLISDFPFVCVEFEAEKTIISGINIIKMKIDRNDIPIYLKQATKQGSWTIKIL

InterPro domains:
  IPR036168 AP-2 complex subunit mu, C-terminal superfamily [SSF49447] (36-164)

Organism: Entamoeba dispar (strain ATCC PRA-260 / SAW760) (NCBI:txid370354)